Protein AF-A0A914QZL3-F1 (afdb_monomer_lite)

Sequence (343 aa):
MSLFSLRIQILILSILIYIIFPINCQLQGLAKQQTCLLRCVAFCLTKGNGENELQACEQRCKPYGEPGLCSSDRCWRKCRDLDDINPRPNKPDEKMKPIDNFTFIYDEQYLLSISWNPVPNADIYVVVHWATNSILQYSQIITTSPFLHNFTFSPHNLCQENAVQVVPISGIYGTGPMSEQNVIPPPRPQISPRLKLLSMIYEPKKYVAQNYEANGTITIKFGYEPSAWPLGDGDLEVIPMFHMMLCAEPDLTQAVPVPEFSKGKDQYTIEGQVGSDMMYRKCKFIYSIQEVHSDQCDISEYVHAKTDDFGNVEISMYQIVQKVLSLFEFFLHLAKCSSQGKK

Foldseek 3Di:
DDPVVVVVVVVVVVVVVVVVDPPPVDVPDDDLLVLQLVLQLLVQCVVDDDDVCSVVSSVVSVCLNDPPQDPDPVCSVCSNCLCVVAPADPDPPQAWDAWPDWDWDQDQLRFIKIATDDIPQFQKKKKKKDFPVCPVDIDIDIGRHRMDTRHDDDPVCLLTWMWIKMWGAHNRNGTHDIHDIDIDHHDAWDFQFAKDWDDWAKAQPWDDDDPDIARIKIKTKIAGDFGSPVVGCVQKWWFKDKDWDDFQADDPPDDFDRWGWGDDPDPRMIMTMGHLVLQVRFIKIKMTTQWMAGNVSRDIDGDDDDPVRIDMDTRHPVVNVVVVVVVVVVVVVVVVVVVVVPD

Organism: NCBI:txid227884

pLDDT: mean 83.76, std 14.12, range [34.47, 97.69]

Radius of gyration: 32.9 Å; chains: 1; bounding box: 68×46×106 Å

Secondary structure (DSSP, 8-state):
--HHHHHHHHHHHHHHHHHH--------S--HHHHHHHHHHHHHHHTS-SGGGHHHHHHHHGGGG-TTS-SSHHHHHHTTTHHHHSPPPS-GGGPPPPP---EEEE-TT--EEEE-PPPTT-SEEEEEEEETT-TT-EEEEEESSSEEEEE---GGGTTS-EEEEEEEEETTTEE-PPPP-EEEPPP-----S--EEEEEEEESS-EEETTEEESSEEEEEEE-PPP--TT-GGGEEEEEEEEEEEESS---SSPPPPPPEEE-SSTTEEEEEEETTHHHHTEEEEEEEEEEEETTTTEEEE----TTT-EEEEE-HHHHHHHHHHHHHHHHHHHHHHHHS--

Structure (mmCIF, N/CA/C/O backbone):
data_AF-A0A914QZL3-F1
#
_entry.id   AF-A0A914QZL3-F1
#
loop_
_atom_site.group_PDB
_atom_site.id
_atom_site.type_symbol
_atom_site.label_atom_id
_atom_site.label_alt_id
_atom_site.label_comp_id
_atom_site.label_asym_id
_atom_site.label_entity_id
_atom_site.label_seq_id
_atom_site.pdbx_PDB_ins_code
_atom_site.Cartn_x
_atom_site.Cartn_y
_atom_site.Cartn_z
_atom_site.occupancy
_atom_site.B_iso_or_equiv
_atom_site.auth_seq_id
_atom_site.auth_comp_id
_atom_site.auth_asym_id
_atom_site.auth_atom_id
_atom_site.pdbx_PDB_model_num
ATOM 1 N N . MET A 1 1 ? -32.904 29.640 -46.722 1.00 53.06 1 MET A N 1
ATOM 2 C CA . MET A 1 1 ? -32.373 28.389 -46.133 1.00 53.06 1 MET A CA 1
ATOM 3 C C . MET A 1 1 ? -32.105 28.649 -44.665 1.00 53.06 1 MET A C 1
ATOM 5 O O . MET A 1 1 ? -31.412 29.603 -44.344 1.00 53.06 1 MET A O 1
ATOM 9 N N . SER A 1 2 ? -32.815 27.935 -43.795 1.00 49.22 2 SER A N 1
ATOM 10 C CA . SER A 1 2 ? -33.066 28.337 -42.411 1.00 49.22 2 SER A CA 1
ATOM 11 C C . SER A 1 2 ? -31.871 28.069 -41.492 1.00 49.22 2 SER A C 1
ATOM 13 O O . SER A 1 2 ? -31.224 27.026 -41.572 1.00 49.22 2 SER A O 1
ATOM 15 N N . LEU A 1 3 ? -31.638 28.993 -40.554 1.00 52.38 3 LEU A N 1
ATOM 16 C CA . LEU A 1 3 ? -30.6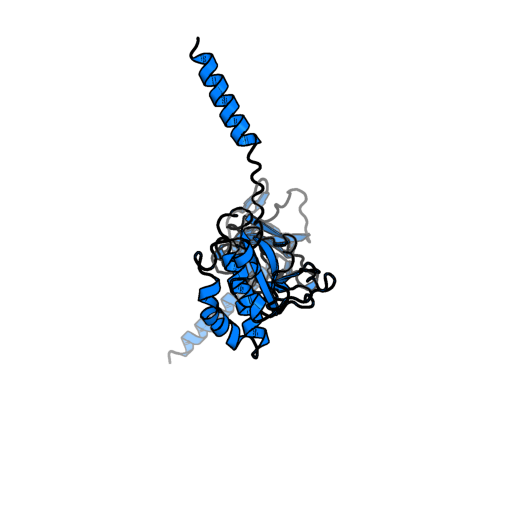82 28.888 -39.437 1.00 52.38 3 LEU A CA 1
ATOM 17 C C . LEU A 1 3 ? -30.808 27.575 -38.636 1.00 52.38 3 LEU A C 1
ATOM 19 O O . LEU A 1 3 ? -29.861 27.152 -37.976 1.00 52.38 3 LEU A O 1
ATOM 23 N N . PHE A 1 4 ? -31.960 26.908 -38.730 1.00 59.78 4 PHE A N 1
ATOM 24 C CA . PHE A 1 4 ? -32.222 25.596 -38.147 1.00 59.78 4 PHE A CA 1
ATOM 25 C C . PHE A 1 4 ? -31.370 24.477 -38.767 1.00 59.78 4 PHE A C 1
ATOM 27 O O . PHE A 1 4 ? -30.848 23.634 -38.043 1.00 59.78 4 PHE A O 1
ATOM 34 N N . SER A 1 5 ? -31.160 24.501 -40.088 1.00 64.25 5 SER A N 1
ATOM 35 C CA . SER A 1 5 ? -30.367 23.481 -40.790 1.00 64.25 5 SER A CA 1
ATOM 36 C C . SER A 1 5 ? -28.885 23.545 -40.415 1.00 64.25 5 SER A C 1
ATOM 38 O O . SER A 1 5 ? -28.231 22.511 -40.312 1.00 64.25 5 SER A O 1
ATOM 40 N N . LEU A 1 6 ? -28.362 24.752 -40.174 1.00 70.38 6 LEU A N 1
ATOM 41 C CA . LEU A 1 6 ? -26.960 24.959 -39.809 1.00 70.38 6 LEU A CA 1
ATOM 42 C C . LEU A 1 6 ? -26.676 24.479 -38.378 1.00 70.38 6 LEU A C 1
ATOM 44 O O . LEU A 1 6 ? -25.658 23.843 -38.126 1.00 70.38 6 LEU A O 1
ATOM 48 N N . ARG A 1 7 ? -27.602 24.727 -37.440 1.00 69.31 7 ARG A N 1
ATOM 49 C CA . ARG A 1 7 ? -27.462 24.267 -36.049 1.00 69.31 7 ARG A CA 1
ATOM 50 C C . ARG A 1 7 ? -27.495 22.747 -35.940 1.00 69.31 7 ARG A C 1
ATOM 52 O O . ARG A 1 7 ? -26.692 22.194 -35.202 1.00 69.31 7 ARG A O 1
ATOM 59 N N . ILE A 1 8 ? -28.362 22.083 -36.707 1.00 75.06 8 ILE A N 1
ATOM 60 C CA . ILE A 1 8 ? -28.433 20.616 -36.748 1.00 75.06 8 ILE A CA 1
ATOM 61 C C . ILE A 1 8 ? -27.151 20.028 -37.352 1.00 75.06 8 ILE A C 1
ATOM 63 O O . ILE A 1 8 ? -26.610 19.074 -36.804 1.00 75.06 8 ILE A O 1
ATOM 67 N N . GLN A 1 9 ? -26.606 20.630 -38.415 1.00 73.00 9 GLN A N 1
ATOM 68 C CA . GLN A 1 9 ? -25.333 20.186 -38.994 1.00 73.00 9 GLN A CA 1
ATOM 69 C C . GLN A 1 9 ? -24.153 20.344 -38.029 1.00 73.00 9 GLN A C 1
ATOM 71 O O . GLN A 1 9 ? -23.338 19.432 -37.943 1.00 73.00 9 GLN A O 1
ATOM 76 N N . ILE A 1 10 ? -24.079 21.440 -37.265 1.00 75.06 10 ILE A N 1
ATOM 77 C CA . ILE A 1 10 ? -23.020 21.645 -36.261 1.00 75.06 10 ILE A CA 1
ATOM 78 C C . ILE A 1 10 ? -23.134 20.625 -35.121 1.00 75.06 10 ILE A C 1
ATOM 80 O O . ILE A 1 10 ? -22.119 20.081 -34.701 1.00 75.06 10 ILE A O 1
ATOM 84 N N . LEU A 1 11 ? -24.355 20.329 -34.659 1.00 75.81 11 LEU A N 1
ATOM 85 C CA . LEU A 1 11 ? -24.613 19.361 -33.584 1.00 75.81 11 LEU A CA 1
ATOM 86 C C . LEU A 1 11 ? -24.295 17.922 -34.016 1.00 75.81 11 LEU A C 1
ATOM 88 O O . LEU A 1 11 ? -23.731 17.146 -33.252 1.00 75.81 11 LEU A O 1
ATOM 92 N N . ILE A 1 12 ? -24.606 17.578 -35.266 1.00 75.69 12 ILE A N 1
ATOM 93 C CA . ILE A 1 12 ? -24.238 16.287 -35.855 1.00 75.69 12 ILE A CA 1
ATOM 94 C C . ILE A 1 12 ? -22.716 16.193 -36.031 1.00 75.69 12 ILE A C 1
ATOM 96 O O . ILE A 1 12 ? -22.150 15.141 -35.746 1.00 75.69 12 ILE A O 1
ATOM 100 N N . LEU A 1 13 ? -22.036 17.278 -36.427 1.00 70.38 13 LEU A N 1
ATOM 101 C CA . LEU A 1 13 ? -20.575 17.299 -36.556 1.00 70.38 13 LEU A CA 1
ATOM 102 C C . LEU A 1 13 ? -19.873 17.153 -35.200 1.00 70.38 13 LEU A C 1
ATOM 104 O O . LEU A 1 13 ? -18.892 16.424 -35.109 1.00 70.38 13 LEU A O 1
ATOM 108 N N . SER A 1 14 ? -20.366 17.808 -34.145 1.00 68.12 14 SER A N 1
ATOM 109 C CA . SER A 1 14 ? -19.789 17.687 -32.802 1.00 68.12 14 SER A CA 1
ATOM 110 C C . SER A 1 14 ? -20.028 16.305 -32.192 1.00 68.12 14 SER A C 1
ATOM 112 O O . SER A 1 14 ? -19.117 15.770 -31.566 1.00 68.12 14 SER A O 1
ATOM 114 N N . ILE A 1 15 ? -21.185 15.683 -32.445 1.00 69.88 15 ILE A N 1
ATOM 115 C CA . ILE A 1 15 ? -21.449 14.288 -32.062 1.00 69.88 15 ILE A CA 1
ATOM 116 C C . ILE A 1 15 ? -20.557 13.322 -32.863 1.00 69.88 15 ILE A C 1
ATOM 118 O O . ILE A 1 15 ? -19.975 12.413 -32.281 1.00 69.88 15 ILE A O 1
ATOM 122 N N . LEU A 1 16 ? -20.368 13.536 -34.171 1.00 61.19 16 LEU A N 1
ATOM 123 C CA . LEU A 1 16 ? -19.457 12.727 -34.995 1.00 61.19 16 LEU A CA 1
ATOM 124 C C . LEU A 1 16 ? -17.991 12.874 -34.570 1.00 61.19 16 LEU A C 1
ATOM 126 O O . LEU A 1 16 ? -17.282 11.876 -34.530 1.00 61.19 16 LEU A O 1
ATOM 130 N N . ILE A 1 17 ? -17.538 14.071 -34.191 1.00 60.03 17 ILE A N 1
ATOM 131 C CA . ILE A 1 17 ? -16.185 14.282 -33.647 1.00 60.03 17 ILE A CA 1
ATOM 132 C C . ILE A 1 17 ? -16.012 13.548 -32.306 1.00 60.03 17 ILE A C 1
ATOM 134 O O . ILE A 1 17 ? -14.945 12.993 -32.060 1.00 60.03 17 ILE A O 1
ATOM 138 N N . TYR A 1 18 ? -17.063 13.470 -31.481 1.00 56.09 18 TYR A N 1
ATOM 139 C CA . TYR A 1 18 ? -17.051 12.724 -30.215 1.00 56.09 18 TYR A CA 1
ATOM 140 C C . TYR A 1 18 ? -17.092 11.197 -30.404 1.00 56.09 18 TYR A C 1
ATOM 142 O O . TYR A 1 18 ? -16.526 10.466 -29.601 1.00 56.09 18 TYR A O 1
ATOM 150 N N . ILE A 1 19 ? -17.736 10.706 -31.469 1.00 57.41 19 ILE A N 1
ATOM 151 C CA . ILE A 1 19 ? -17.838 9.267 -31.780 1.00 57.41 19 ILE A CA 1
ATOM 152 C C . ILE A 1 19 ? -16.602 8.758 -32.552 1.00 57.41 19 ILE A C 1
ATOM 154 O O . ILE A 1 19 ? -16.246 7.589 -32.431 1.00 57.41 19 ILE A O 1
ATOM 158 N N . ILE A 1 20 ? -15.921 9.618 -33.323 1.00 48.06 20 ILE A N 1
ATOM 159 C CA . ILE A 1 20 ? -14.723 9.258 -34.113 1.00 48.06 20 ILE A CA 1
ATOM 160 C C . ILE A 1 20 ? -13.419 9.396 -33.305 1.00 48.06 20 ILE A C 1
ATOM 162 O O . ILE A 1 20 ? -12.391 8.873 -33.728 1.00 48.06 20 ILE A O 1
ATOM 166 N N . PHE A 1 21 ? -13.444 10.026 -32.128 1.00 42.03 21 PHE A N 1
ATOM 167 C CA . PHE A 1 21 ? -12.353 9.950 -31.154 1.00 42.03 21 PHE A CA 1
ATOM 168 C C . PHE A 1 21 ? -12.673 8.894 -30.085 1.00 42.03 21 PHE A C 1
ATOM 170 O O . PHE A 1 21 ? -13.063 9.248 -28.972 1.00 42.03 21 PHE A O 1
ATOM 177 N N . PRO A 1 22 ? -12.486 7.584 -30.348 1.00 42.03 22 PRO A N 1
ATOM 178 C CA . PRO A 1 22 ? -12.240 6.690 -29.238 1.00 42.03 22 PRO A CA 1
ATOM 179 C C . PRO A 1 22 ? -10.948 7.188 -28.589 1.00 42.03 22 PRO A C 1
ATOM 181 O O . PRO A 1 22 ? -9.877 7.174 -29.201 1.00 42.03 22 PRO A O 1
ATOM 184 N N . ILE A 1 23 ? -11.053 7.666 -27.352 1.00 44.88 23 ILE A N 1
ATOM 185 C CA . ILE A 1 23 ? -9.915 7.930 -26.471 1.00 44.88 23 ILE A CA 1
ATOM 186 C C . ILE A 1 23 ? -9.344 6.559 -26.076 1.00 44.88 23 ILE A C 1
ATOM 188 O O . ILE A 1 23 ? -9.434 6.124 -24.941 1.00 44.88 23 ILE A O 1
ATOM 192 N N . ASN A 1 24 ? -8.782 5.848 -27.050 1.00 34.47 24 ASN A N 1
ATOM 193 C CA . ASN A 1 24 ? -7.842 4.758 -26.843 1.00 34.47 24 ASN A CA 1
ATOM 194 C C . ASN A 1 24 ? -6.462 5.315 -27.175 1.00 34.47 24 ASN A C 1
ATOM 196 O O . ASN A 1 24 ? -5.790 4.887 -28.112 1.00 34.47 24 ASN A O 1
ATOM 200 N N . CYS A 1 25 ? -6.047 6.316 -26.402 1.00 38.75 25 CYS A N 1
ATOM 201 C CA . CYS A 1 25 ? -4.650 6.712 -26.347 1.00 38.75 25 CYS A CA 1
ATOM 202 C C . CYS A 1 25 ? -3.933 5.701 -25.439 1.00 38.75 25 CYS A C 1
ATOM 204 O O . CYS A 1 25 ? -3.551 6.014 -24.317 1.00 38.75 25 CYS A O 1
ATOM 206 N N . GLN A 1 26 ? -3.825 4.445 -25.889 1.00 45.59 26 GLN A N 1
ATOM 207 C CA . GLN A 1 26 ? -2.793 3.564 -25.350 1.00 45.59 26 GLN A CA 1
ATOM 208 C C . GLN A 1 26 ? -1.455 4.219 -25.676 1.00 45.59 26 GLN A C 1
ATOM 210 O O . GLN A 1 26 ? -1.273 4.719 -26.788 1.00 45.59 26 GLN A O 1
ATOM 215 N N . LEU A 1 27 ? -0.534 4.242 -24.715 1.00 52.78 27 LEU A N 1
ATOM 216 C CA . LEU A 1 27 ? 0.818 4.737 -24.932 1.00 52.78 27 LEU A CA 1
ATOM 217 C C . LEU A 1 27 ? 1.444 3.900 -26.064 1.00 52.78 27 LEU A C 1
ATOM 219 O O . LEU A 1 27 ? 1.827 2.748 -25.868 1.00 52.78 27 LEU A O 1
ATOM 223 N N . GLN A 1 28 ? 1.462 4.432 -27.290 1.00 57.09 28 GLN A N 1
ATOM 224 C CA . GLN A 1 28 ? 1.936 3.705 -28.468 1.00 57.09 28 GLN A CA 1
ATOM 225 C C . GLN A 1 28 ? 3.466 3.706 -28.493 1.00 57.09 28 GLN A C 1
ATOM 227 O O . GLN A 1 28 ? 4.096 4.409 -29.278 1.00 57.09 28 GLN A O 1
ATOM 232 N N . GLY A 1 29 ? 4.058 2.899 -27.614 1.00 69.94 29 GLY A N 1
ATOM 233 C CA . GLY A 1 29 ? 5.495 2.677 -27.544 1.00 69.94 29 GLY A CA 1
ATOM 234 C C . GLY A 1 29 ? 6.315 3.913 -27.159 1.00 69.94 29 GLY A C 1
ATOM 235 O O . GLY A 1 29 ? 5.806 4.988 -26.850 1.00 69.94 29 GLY A O 1
ATOM 236 N N . LEU A 1 30 ? 7.633 3.731 -27.148 1.00 82.75 30 LEU A N 1
ATOM 237 C CA . LEU A 1 30 ? 8.591 4.796 -26.860 1.00 82.75 30 LEU A CA 1
ATOM 238 C C . LEU A 1 30 ? 8.759 5.708 -28.082 1.00 82.75 30 LEU A C 1
ATOM 240 O O . LEU A 1 30 ? 8.789 5.242 -29.224 1.00 82.75 30 LEU A O 1
ATOM 244 N N . ALA A 1 31 ? 8.953 7.009 -27.852 1.00 87.44 31 ALA A N 1
ATOM 245 C CA . ALA A 1 31 ? 9.281 7.940 -28.931 1.00 87.44 31 ALA A CA 1
ATOM 246 C C . ALA A 1 31 ? 10.589 7.525 -29.639 1.00 87.44 31 ALA A C 1
ATOM 248 O O . ALA A 1 31 ? 11.478 6.918 -29.034 1.00 87.44 31 ALA A O 1
ATOM 249 N N . LYS A 1 32 ? 10.752 7.877 -30.923 1.00 88.81 32 LYS A N 1
ATOM 250 C CA . LYS A 1 32 ? 11.944 7.499 -31.717 1.00 88.81 32 LYS A CA 1
ATOM 251 C C . LYS A 1 32 ? 13.253 7.993 -31.083 1.00 88.81 32 LYS A C 1
ATOM 253 O O . LYS A 1 32 ? 14.229 7.252 -31.039 1.00 88.81 32 LYS A O 1
ATOM 258 N N . GLN A 1 33 ? 13.247 9.210 -30.540 1.00 90.88 33 GLN A N 1
ATOM 259 C CA . GLN A 1 33 ? 14.373 9.805 -29.815 1.00 90.88 33 GLN A CA 1
ATOM 260 C C . GLN A 1 33 ? 14.720 8.997 -28.561 1.00 90.88 33 GLN A C 1
ATOM 262 O O . GLN A 1 33 ? 15.870 8.620 -28.354 1.00 90.88 33 GLN A O 1
ATOM 267 N N . GLN A 1 34 ? 13.706 8.683 -27.747 1.00 90.25 34 GLN A N 1
ATOM 268 C CA . GLN A 1 34 ? 13.874 7.888 -26.531 1.00 90.25 34 GLN A CA 1
ATOM 269 C C . GLN A 1 34 ? 14.396 6.489 -26.853 1.00 90.25 34 GLN A C 1
ATOM 271 O O . GLN A 1 34 ? 15.311 6.006 -26.199 1.00 90.25 34 GLN A O 1
ATOM 276 N N . THR A 1 35 ? 13.872 5.870 -27.909 1.00 89.75 35 THR A N 1
ATOM 277 C CA . THR A 1 35 ? 14.323 4.563 -28.395 1.00 89.75 35 THR A CA 1
ATOM 278 C C . THR A 1 35 ? 15.825 4.567 -28.695 1.00 89.75 35 THR A C 1
ATOM 280 O O . THR A 1 35 ? 16.542 3.663 -28.271 1.00 89.75 35 THR A O 1
ATOM 283 N N . CYS A 1 36 ? 16.325 5.597 -29.382 1.00 91.69 36 CYS A N 1
ATOM 284 C CA . CYS A 1 36 ? 17.745 5.702 -29.714 1.00 91.69 36 CYS A CA 1
ATOM 285 C C . CYS A 1 36 ? 18.636 6.015 -28.513 1.00 91.69 36 CYS A C 1
ATOM 287 O O . CYS A 1 36 ? 19.700 5.407 -28.380 1.00 91.69 36 CYS A O 1
ATOM 289 N N . LEU A 1 37 ? 18.187 6.898 -27.619 1.00 93.50 37 LEU A N 1
ATOM 290 C CA . LEU A 1 37 ? 18.855 7.157 -26.346 1.00 93.50 37 LEU A CA 1
ATOM 291 C C . LEU A 1 37 ? 19.009 5.866 -25.532 1.00 93.50 37 LEU A C 1
ATOM 293 O O . LEU A 1 37 ? 20.125 5.486 -25.189 1.00 93.50 37 LEU A O 1
ATOM 297 N N . LEU A 1 38 ? 17.903 5.165 -25.278 1.00 93.31 38 LEU A N 1
ATOM 298 C CA . LEU A 1 38 ? 17.869 3.953 -24.457 1.00 93.31 38 LEU A CA 1
ATOM 299 C C . LEU A 1 38 ? 18.701 2.827 -25.065 1.00 93.31 38 LEU A C 1
ATOM 301 O O . LEU A 1 38 ? 19.401 2.115 -24.352 1.00 93.31 38 LEU A O 1
ATOM 305 N N . ARG A 1 39 ? 18.688 2.698 -26.394 1.00 91.38 39 ARG A N 1
ATOM 306 C CA . ARG A 1 39 ? 19.532 1.731 -27.093 1.00 91.38 39 ARG A CA 1
ATOM 307 C C . ARG A 1 39 ? 21.022 2.052 -26.960 1.00 91.38 39 ARG A C 1
ATOM 309 O O . ARG A 1 39 ? 21.822 1.136 -26.782 1.00 91.38 39 ARG A O 1
ATOM 316 N N . CYS A 1 40 ? 21.403 3.328 -27.027 1.00 92.44 40 CYS A N 1
ATOM 317 C CA . CYS A 1 40 ? 22.778 3.737 -26.750 1.00 92.44 40 CYS A CA 1
ATOM 318 C C . CYS A 1 40 ? 23.173 3.402 -25.308 1.00 92.44 40 CYS A C 1
ATOM 320 O O . CYS A 1 40 ? 24.251 2.853 -25.093 1.00 92.44 40 CYS A O 1
ATOM 322 N N . VAL A 1 41 ? 22.301 3.696 -24.335 1.00 93.31 41 VAL A N 1
ATOM 323 C CA . VAL A 1 41 ? 22.551 3.411 -22.912 1.00 93.31 41 VAL A CA 1
ATOM 324 C C . VAL A 1 41 ? 22.749 1.915 -22.691 1.00 93.31 41 VAL A C 1
ATOM 326 O O . VAL A 1 41 ? 23.763 1.520 -22.123 1.00 93.31 41 VAL A O 1
ATOM 329 N N . ALA A 1 42 ? 21.850 1.089 -23.229 1.00 91.75 42 ALA A N 1
ATOM 330 C CA . ALA A 1 42 ? 21.958 -0.365 -23.201 1.00 91.75 42 ALA A CA 1
ATOM 331 C C . ALA A 1 42 ? 23.300 -0.845 -23.779 1.00 91.75 42 ALA A C 1
ATOM 333 O O . ALA A 1 42 ? 24.031 -1.588 -23.134 1.00 91.75 42 ALA A O 1
ATOM 334 N N . PHE A 1 43 ? 23.691 -0.345 -24.957 1.00 89.56 43 PHE A N 1
ATOM 335 C CA . PHE A 1 43 ? 24.978 -0.693 -25.562 1.00 89.56 43 PHE A CA 1
ATOM 336 C C . PHE A 1 43 ? 26.181 -0.233 -24.728 1.00 89.56 43 PHE A C 1
ATOM 338 O O . PHE A 1 43 ? 27.165 -0.959 -24.606 1.00 89.56 43 PHE A O 1
ATOM 345 N N . CYS A 1 44 ? 26.123 0.964 -24.151 1.00 90.38 44 CYS A N 1
ATOM 346 C CA . CYS A 1 44 ? 27.177 1.480 -23.287 1.00 90.38 44 CYS A CA 1
ATOM 347 C C . CYS A 1 44 ? 27.389 0.573 -22.066 1.00 90.38 44 CYS A C 1
ATOM 349 O O . CYS A 1 44 ? 28.532 0.243 -21.759 1.00 90.38 44 CYS A O 1
ATOM 351 N N . LEU A 1 45 ? 26.300 0.093 -21.458 1.00 88.88 45 LEU A N 1
ATOM 352 C CA . LEU A 1 45 ? 26.336 -0.817 -20.313 1.00 88.88 45 LEU A CA 1
ATOM 353 C C . LEU A 1 45 ? 26.881 -2.204 -20.659 1.00 88.88 45 LEU A C 1
ATOM 355 O O . LEU A 1 45 ? 27.603 -2.776 -19.856 1.00 88.88 45 LEU A O 1
ATOM 359 N N . THR A 1 46 ? 26.641 -2.723 -21.869 1.00 81.50 46 THR A N 1
ATOM 360 C CA . THR A 1 46 ? 27.265 -3.997 -22.292 1.00 81.50 46 THR A CA 1
ATOM 361 C C . THR A 1 46 ? 28.794 -3.938 -22.372 1.00 81.50 46 THR A C 1
ATOM 363 O O . THR A 1 46 ? 29.450 -4.977 -22.418 1.00 81.50 46 THR A O 1
ATOM 366 N N . LYS A 1 47 ? 29.379 -2.732 -22.419 1.00 72.56 47 LYS A N 1
ATOM 367 C CA . LYS A 1 47 ? 30.830 -2.520 -22.509 1.00 72.56 47 LYS A CA 1
ATOM 368 C C . LYS A 1 47 ? 31.505 -2.240 -21.167 1.00 72.56 47 LYS A C 1
ATOM 370 O O . LYS A 1 47 ? 32.734 -2.149 -21.150 1.00 72.56 47 LYS A O 1
ATOM 375 N N . GLY A 1 48 ? 30.754 -2.106 -20.081 1.00 61.19 48 GLY A N 1
ATOM 376 C CA . GLY A 1 48 ? 31.322 -1.914 -18.751 1.00 61.19 48 GLY A CA 1
ATOM 377 C C . GLY A 1 48 ? 30.561 -2.679 -17.666 1.00 61.19 48 GLY A C 1
ATOM 378 O O . GLY A 1 48 ? 29.797 -3.594 -17.964 1.00 61.19 48 GLY A O 1
ATOM 379 N N . ASN A 1 49 ? 30.859 -2.396 -16.399 1.00 54.78 49 ASN A N 1
ATOM 380 C CA . ASN A 1 49 ? 30.426 -3.197 -15.253 1.00 54.78 49 ASN A CA 1
ATOM 381 C C . ASN A 1 49 ? 29.379 -2.457 -14.384 1.00 54.78 49 ASN A C 1
ATOM 383 O O . ASN A 1 49 ? 29.726 -1.855 -13.369 1.00 54.78 49 ASN A O 1
ATOM 387 N N . GLY A 1 50 ? 28.087 -2.594 -14.711 1.00 58.34 50 GLY A N 1
ATOM 388 C CA . GLY A 1 50 ? 26.962 -2.439 -13.762 1.00 58.34 50 GLY A CA 1
ATOM 389 C C . GLY A 1 50 ? 26.429 -1.020 -13.461 1.00 58.34 50 GLY A C 1
ATOM 390 O O . GLY A 1 50 ? 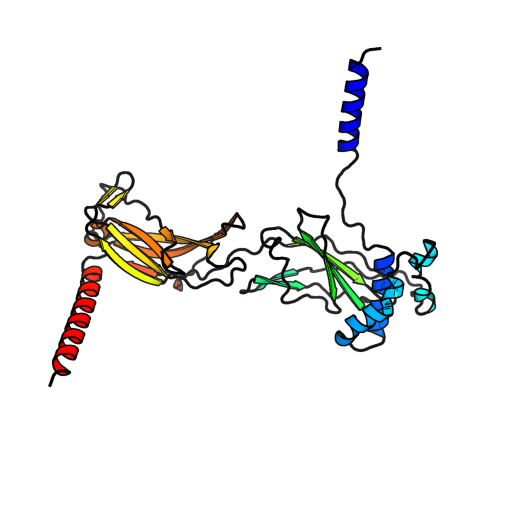26.748 -0.048 -14.136 1.00 58.34 50 GLY A O 1
ATOM 391 N N . GLU A 1 51 ? 25.567 -0.911 -12.436 1.00 59.16 51 GLU A N 1
ATOM 392 C CA . GLU A 1 51 ? 24.691 0.246 -12.124 1.00 59.16 51 GLU A CA 1
ATOM 393 C C . GLU A 1 51 ? 25.399 1.602 -11.943 1.00 59.16 51 GLU A C 1
ATOM 395 O O . GLU A 1 51 ? 24.864 2.627 -12.366 1.00 59.16 51 GLU A O 1
ATOM 400 N N . ASN A 1 52 ? 26.622 1.631 -11.395 1.00 63.19 52 ASN A N 1
ATOM 401 C CA . ASN A 1 52 ? 27.421 2.866 -11.279 1.00 63.19 52 ASN A CA 1
ATOM 402 C C . ASN A 1 52 ? 27.739 3.496 -12.647 1.00 63.19 52 ASN A C 1
ATOM 404 O O . ASN A 1 52 ? 28.085 4.676 -12.736 1.00 63.19 52 ASN A O 1
ATOM 408 N N . GLU A 1 53 ? 27.612 2.726 -13.725 1.00 82.38 53 GLU A N 1
ATOM 409 C CA . GLU A 1 53 ? 27.810 3.195 -15.086 1.00 82.38 53 GLU A CA 1
ATOM 410 C C . GLU A 1 53 ? 26.519 3.648 -15.768 1.00 82.38 53 GLU A C 1
ATOM 412 O O . GLU A 1 53 ? 26.616 4.338 -16.780 1.00 82.38 53 GLU A O 1
ATOM 417 N N . LEU A 1 54 ? 25.326 3.355 -15.228 1.00 86.19 54 LEU A N 1
ATOM 418 C CA . LEU A 1 54 ? 24.053 3.735 -15.858 1.00 86.19 54 LEU A CA 1
ATOM 419 C C . LEU A 1 54 ? 23.973 5.249 -16.056 1.00 86.19 54 LEU A C 1
ATOM 421 O O . LEU A 1 54 ? 23.810 5.716 -17.182 1.00 86.19 54 LEU A O 1
ATOM 425 N N . GLN A 1 55 ? 24.209 6.021 -14.994 1.00 87.44 55 GLN A N 1
ATOM 426 C CA . GLN A 1 55 ? 24.193 7.482 -15.069 1.00 87.44 55 GLN A CA 1
ATOM 427 C C . GLN A 1 55 ? 25.282 8.019 -16.015 1.00 87.44 55 GLN A C 1
ATOM 429 O O . GLN A 1 55 ? 25.051 8.958 -16.779 1.00 87.44 55 GLN A O 1
ATOM 434 N N . ALA A 1 56 ? 26.473 7.412 -16.010 1.00 90.12 56 ALA A N 1
ATOM 435 C CA . ALA A 1 56 ? 27.553 7.800 -16.915 1.00 90.12 56 ALA A CA 1
ATOM 436 C C . ALA A 1 56 ? 27.196 7.510 -18.386 1.00 90.12 56 ALA A C 1
ATOM 438 O O . ALA A 1 56 ? 27.476 8.327 -19.268 1.00 90.12 56 ALA A O 1
ATOM 439 N N . CYS A 1 57 ? 26.554 6.373 -18.652 1.00 91.81 57 CYS A N 1
ATOM 440 C CA . CYS A 1 57 ? 26.076 5.972 -19.966 1.00 91.81 57 CYS A CA 1
ATOM 441 C C . CYS A 1 57 ? 24.935 6.865 -20.452 1.00 91.81 57 CYS A C 1
ATOM 443 O O . CYS A 1 57 ? 24.985 7.318 -21.592 1.00 91.81 57 CYS A O 1
ATOM 445 N N . GLU A 1 58 ? 23.969 7.208 -19.598 1.00 90.81 58 GLU A N 1
ATOM 446 C CA . GLU A 1 58 ? 22.913 8.178 -19.913 1.00 90.81 58 GLU A CA 1
ATOM 447 C C . GLU A 1 58 ? 23.491 9.525 -20.355 1.00 90.81 58 GLU A C 1
ATOM 449 O O . GLU A 1 58 ? 23.097 10.056 -21.396 1.00 90.81 58 GLU A O 1
ATOM 454 N N . GLN A 1 59 ? 24.487 10.050 -19.631 1.00 91.62 59 GLN A N 1
ATOM 455 C CA . GLN A 1 59 ? 25.130 11.313 -20.003 1.00 91.62 59 GLN A CA 1
ATOM 456 C C . GLN A 1 59 ? 25.880 11.218 -21.336 1.00 91.62 59 GLN A C 1
ATOM 458 O O . GLN A 1 59 ? 25.747 12.106 -22.179 1.00 91.62 59 GLN A O 1
ATOM 463 N N . ARG A 1 60 ? 26.635 10.136 -21.571 1.00 92.06 60 ARG A N 1
ATOM 464 C CA . ARG A 1 60 ? 27.345 9.915 -22.847 1.00 92.06 60 ARG A CA 1
ATOM 465 C C . ARG A 1 60 ? 26.386 9.745 -24.024 1.00 92.06 60 ARG A C 1
ATOM 467 O O . ARG A 1 60 ? 26.699 10.165 -25.135 1.00 92.06 60 ARG A O 1
ATOM 474 N N . CYS A 1 61 ? 25.231 9.136 -23.781 1.00 93.38 61 CYS A N 1
ATOM 475 C CA . CYS A 1 61 ? 24.236 8.826 -24.797 1.00 93.38 61 CYS A CA 1
ATOM 476 C C . CYS A 1 61 ? 23.223 9.944 -25.041 1.00 93.38 61 CYS A C 1
ATOM 478 O O . CYS A 1 61 ? 22.469 9.860 -26.009 1.00 93.38 61 CYS A O 1
ATOM 480 N N . LYS A 1 62 ? 23.244 11.016 -24.240 1.00 94.19 62 LYS A N 1
ATOM 481 C CA . LYS A 1 62 ? 22.370 12.188 -24.380 1.00 94.19 62 LYS A CA 1
ATOM 482 C C . LYS A 1 62 ? 22.213 12.705 -25.824 1.00 94.19 62 LYS A C 1
ATOM 484 O O . LYS A 1 62 ? 21.071 12.972 -26.198 1.00 94.19 62 LYS A O 1
ATOM 489 N N . PRO A 1 63 ? 23.265 12.769 -26.675 1.00 93.62 63 PRO A N 1
ATOM 490 C CA . PRO A 1 63 ? 23.114 13.203 -28.068 1.00 93.62 63 PRO A CA 1
ATOM 491 C C . PRO A 1 63 ? 22.140 12.346 -28.894 1.00 93.62 63 PRO A C 1
ATOM 493 O O . PRO A 1 63 ? 21.495 12.851 -29.807 1.00 93.62 63 PRO A O 1
ATOM 496 N N . TYR A 1 64 ? 21.982 11.056 -28.570 1.00 92.00 64 TYR A N 1
ATOM 497 C CA . TYR A 1 64 ? 21.047 10.158 -29.261 1.00 92.00 64 TYR A CA 1
ATOM 498 C C . TYR A 1 64 ? 19.576 10.384 -28.876 1.00 92.00 64 TYR A C 1
ATOM 500 O O . TYR A 1 64 ? 18.685 9.842 -29.529 1.00 92.00 64 TYR A O 1
ATOM 508 N N . GLY A 1 65 ? 19.313 11.181 -27.838 1.00 91.38 65 GLY A N 1
ATOM 509 C CA . GLY A 1 65 ? 17.970 11.600 -27.435 1.00 91.38 65 GLY A CA 1
ATOM 510 C C . GLY A 1 65 ? 17.514 12.926 -28.050 1.00 91.38 65 GLY A C 1
ATOM 511 O O . GLY A 1 65 ? 16.399 13.367 -27.777 1.00 91.38 65 GLY A O 1
ATOM 512 N N . GLU A 1 66 ? 18.344 13.588 -28.860 1.00 92.50 66 GLU A N 1
ATOM 513 C CA . GLU A 1 66 ? 18.010 14.901 -29.415 1.00 92.50 66 GLU A CA 1
ATOM 514 C C . GLU A 1 66 ? 16.981 14.802 -30.557 1.00 92.50 66 GLU A C 1
ATOM 516 O O . GLU A 1 66 ? 17.143 13.982 -31.466 1.00 92.50 66 GLU A O 1
ATOM 521 N N . PRO A 1 67 ? 15.948 15.672 -30.598 1.00 88.56 67 PRO A N 1
ATOM 522 C CA . PRO A 1 67 ? 14.955 15.674 -31.677 1.00 88.56 67 PRO A CA 1
ATOM 523 C C . PRO A 1 67 ? 15.557 15.833 -33.078 1.00 88.56 67 PRO A C 1
ATOM 525 O O . PRO A 1 67 ? 14.991 15.330 -34.046 1.00 88.56 67 PRO A O 1
ATOM 528 N N . GLY A 1 68 ? 16.705 16.512 -33.176 1.00 89.25 68 GLY A N 1
ATOM 529 C CA . GLY A 1 68 ? 17.429 16.766 -34.420 1.00 89.25 68 GLY A CA 1
ATOM 530 C C . GLY A 1 68 ? 18.396 15.661 -34.854 1.00 89.25 68 GLY A C 1
ATOM 531 O O . GLY A 1 68 ? 19.025 15.821 -35.896 1.00 89.25 68 GLY A O 1
ATOM 532 N N . LEU A 1 69 ? 18.521 14.551 -34.108 1.00 90.06 69 LEU A N 1
ATOM 533 C CA . LEU A 1 69 ? 19.490 13.486 -34.413 1.00 90.06 69 LEU A CA 1
ATOM 534 C C . LEU A 1 69 ? 19.346 12.947 -35.847 1.00 90.06 69 LEU A C 1
ATOM 536 O O . LEU A 1 69 ? 20.341 12.635 -36.501 1.00 90.06 69 LEU A O 1
ATOM 540 N N . CYS A 1 70 ? 18.108 12.812 -36.326 1.00 91.44 70 CYS A N 1
ATOM 541 C CA . CYS A 1 70 ? 17.792 12.154 -37.585 1.00 91.44 70 CYS A CA 1
ATOM 542 C C . CYS A 1 70 ? 16.686 12.880 -38.360 1.00 91.44 70 CYS A C 1
ATOM 544 O O . CYS A 1 70 ? 15.616 13.173 -37.831 1.00 91.44 70 CYS A O 1
ATOM 546 N N . SER A 1 71 ? 16.907 13.068 -39.663 1.00 89.62 71 SER A N 1
ATOM 547 C CA . SER A 1 71 ? 15.958 13.720 -40.585 1.00 89.62 71 SER A CA 1
ATOM 548 C C . SER A 1 71 ? 15.070 12.734 -41.362 1.00 89.62 71 SER A C 1
ATOM 550 O O . SER A 1 71 ? 14.234 13.153 -42.154 1.00 89.62 71 SER A O 1
ATOM 552 N N . SER A 1 72 ? 15.266 11.418 -41.195 1.00 90.94 72 SER A N 1
ATOM 553 C CA . SER A 1 72 ? 14.513 10.377 -41.914 1.00 90.94 72 SER A CA 1
ATOM 554 C C . SER A 1 72 ? 14.242 9.140 -41.055 1.00 90.94 72 SER A C 1
ATOM 556 O O . SER A 1 72 ? 15.019 8.801 -40.161 1.00 90.94 72 SER A O 1
ATOM 558 N N . ASP A 1 73 ? 13.182 8.394 -41.377 1.00 87.00 73 ASP A N 1
ATOM 559 C CA . ASP A 1 73 ? 12.826 7.146 -40.681 1.00 87.00 73 ASP A CA 1
ATOM 560 C C . ASP A 1 73 ? 13.879 6.045 -40.806 1.00 87.00 73 ASP A C 1
ATOM 562 O O . ASP A 1 73 ? 13.985 5.169 -39.946 1.00 87.00 73 ASP A O 1
ATOM 566 N N . ARG A 1 74 ? 14.662 6.061 -41.889 1.00 87.50 74 ARG A N 1
ATOM 567 C CA . ARG A 1 74 ? 15.783 5.132 -42.059 1.00 87.50 74 ARG A CA 1
ATOM 568 C C . ARG A 1 74 ? 16.892 5.432 -41.050 1.00 87.50 74 ARG A C 1
ATOM 570 O O . ARG A 1 74 ? 17.430 4.498 -40.466 1.00 87.50 74 ARG A O 1
ATOM 577 N N . CYS A 1 75 ? 17.185 6.712 -40.818 1.00 89.00 75 CYS A N 1
ATOM 578 C CA . CYS A 1 75 ? 18.142 7.142 -39.801 1.00 89.00 75 CYS A CA 1
ATOM 579 C C . CYS A 1 75 ? 17.658 6.774 -38.394 1.00 89.00 75 CYS A C 1
ATOM 581 O O . CYS A 1 75 ? 18.424 6.194 -37.633 1.00 89.00 75 CYS A O 1
ATOM 583 N N . TRP A 1 76 ? 16.379 7.014 -38.071 1.00 87.75 76 TRP A N 1
ATOM 584 C CA . TRP A 1 76 ? 15.811 6.648 -36.766 1.00 87.75 76 TRP A CA 1
ATOM 585 C C . TRP A 1 76 ? 15.848 5.141 -36.495 1.00 87.75 76 TRP A C 1
ATOM 587 O O . TRP A 1 76 ? 16.133 4.733 -35.377 1.00 87.75 76 TRP A O 1
ATOM 597 N N . ARG A 1 77 ? 15.637 4.298 -37.514 1.00 83.31 77 ARG A N 1
ATOM 598 C CA . ARG A 1 77 ? 15.785 2.837 -37.371 1.00 83.31 77 ARG A CA 1
ATOM 599 C C . ARG A 1 77 ? 17.212 2.417 -37.015 1.00 83.31 77 ARG A C 1
ATOM 601 O O . ARG A 1 77 ? 17.384 1.509 -36.205 1.00 83.31 77 ARG A O 1
ATOM 608 N N . LYS A 1 78 ? 18.204 3.098 -37.593 1.00 85.38 78 LYS A N 1
ATOM 609 C CA . LYS A 1 78 ? 19.627 2.876 -37.311 1.00 85.38 78 LYS A CA 1
ATOM 610 C C . LYS A 1 78 ? 20.143 3.591 -36.066 1.00 85.38 78 LYS A C 1
ATOM 612 O O . LYS A 1 78 ? 21.231 3.274 -35.598 1.00 85.38 78 LYS A O 1
ATOM 617 N N . CYS A 1 79 ? 19.378 4.551 -35.551 1.00 88.38 79 CYS A N 1
ATOM 618 C CA . CYS A 1 79 ? 19.823 5.528 -34.568 1.00 88.38 79 CYS A CA 1
ATOM 619 C C . CYS A 1 79 ? 21.143 6.195 -34.985 1.00 88.38 79 CYS A C 1
ATOM 621 O O . CYS A 1 79 ? 22.144 6.112 -34.281 1.00 88.38 79 CYS A O 1
ATOM 623 N N . ARG A 1 80 ? 21.122 6.836 -36.164 1.00 88.31 80 ARG A N 1
ATOM 624 C CA . ARG A 1 80 ? 22.278 7.453 -36.837 1.00 88.31 80 ARG A CA 1
ATOM 625 C C . ARG A 1 80 ? 23.345 6.421 -37.226 1.00 88.31 80 ARG A C 1
ATOM 627 O O . ARG A 1 80 ? 23.236 5.842 -38.302 1.00 88.31 80 ARG A O 1
ATOM 634 N N . ASP A 1 81 ? 24.325 6.200 -36.363 1.00 86.12 81 ASP A N 1
ATOM 635 C CA . ASP A 1 81 ? 25.519 5.366 -36.544 1.00 86.12 81 ASP A CA 1
ATOM 636 C C . ASP A 1 81 ? 25.560 4.158 -35.591 1.00 86.12 81 ASP A C 1
ATOM 638 O O . ASP A 1 81 ? 26.436 3.306 -35.722 1.00 86.12 81 ASP A O 1
ATOM 642 N N . LEU A 1 82 ? 24.602 4.025 -34.666 1.00 83.94 82 LEU A N 1
ATOM 643 C CA . LEU A 1 82 ? 24.563 2.917 -33.698 1.00 83.94 82 LEU A CA 1
ATOM 644 C C . LEU A 1 82 ? 24.541 1.534 -34.360 1.00 83.94 82 LEU A C 1
ATOM 646 O O . LEU A 1 82 ? 25.252 0.643 -33.908 1.00 83.94 82 LEU A O 1
ATOM 650 N N . ASP A 1 83 ? 23.770 1.357 -35.437 1.00 78.06 83 ASP A N 1
ATOM 651 C CA . ASP A 1 83 ? 23.758 0.101 -36.210 1.00 78.06 83 ASP A CA 1
ATOM 652 C C . ASP A 1 83 ? 25.072 -0.163 -36.958 1.00 78.06 83 ASP A C 1
ATOM 654 O O . ASP A 1 83 ? 25.389 -1.315 -37.240 1.00 78.06 83 ASP A O 1
ATOM 658 N N . ASP A 1 84 ? 25.827 0.880 -37.300 1.00 77.69 84 ASP A N 1
ATOM 659 C CA . ASP A 1 84 ? 27.098 0.726 -38.010 1.00 77.69 84 ASP A CA 1
ATOM 660 C C . ASP A 1 84 ? 28.231 0.388 -37.016 1.00 77.69 84 ASP A C 1
ATOM 662 O O . ASP A 1 84 ? 29.162 -0.343 -37.351 1.00 77.69 84 ASP A O 1
ATOM 666 N N . ILE A 1 85 ? 28.117 0.858 -35.768 1.00 70.31 85 ILE A N 1
ATOM 667 C CA . ILE A 1 85 ? 29.007 0.519 -34.646 1.00 70.31 85 ILE A CA 1
ATOM 668 C C . ILE A 1 85 ? 28.676 -0.868 -34.069 1.00 70.31 85 ILE A C 1
ATOM 670 O O . ILE A 1 85 ? 29.569 -1.563 -33.579 1.00 70.31 85 ILE A O 1
ATOM 674 N N . ASN A 1 86 ? 27.401 -1.264 -34.100 1.00 69.00 86 ASN A N 1
ATOM 675 C CA . ASN A 1 86 ? 26.910 -2.516 -33.535 1.00 69.00 86 ASN A CA 1
ATOM 676 C C . ASN A 1 86 ? 25.784 -3.115 -34.402 1.00 69.00 86 ASN A C 1
ATOM 678 O O . ASN A 1 86 ? 24.597 -2.863 -34.155 1.00 69.00 86 ASN A O 1
ATOM 682 N N . PRO A 1 87 ? 26.140 -3.880 -35.447 1.00 65.88 87 PRO A N 1
ATOM 683 C CA . PRO A 1 87 ? 25.169 -4.391 -36.398 1.00 65.88 87 PRO A CA 1
ATOM 684 C C . PRO A 1 87 ? 24.234 -5.407 -35.749 1.00 65.88 87 PRO A C 1
ATOM 686 O O . PRO A 1 87 ? 24.660 -6.358 -35.092 1.00 65.88 87 PRO A O 1
ATOM 689 N N . ARG A 1 88 ? 22.933 -5.225 -35.990 1.00 70.06 88 ARG A N 1
ATOM 690 C CA . ARG A 1 88 ? 21.911 -6.197 -35.594 1.00 70.06 88 ARG A CA 1
ATOM 691 C C . ARG A 1 88 ? 22.182 -7.535 -36.291 1.00 70.06 88 ARG A C 1
ATOM 693 O O . ARG A 1 88 ? 22.461 -7.534 -37.494 1.00 70.06 88 ARG A O 1
ATOM 700 N N . PRO A 1 89 ? 22.060 -8.673 -35.596 1.00 66.75 89 PRO A N 1
ATOM 701 C CA . PRO A 1 89 ? 22.182 -9.970 -36.242 1.00 66.75 89 PRO A CA 1
ATOM 702 C C . PRO A 1 89 ? 21.068 -10.172 -37.279 1.00 66.75 89 PRO A C 1
ATOM 704 O O . PRO A 1 89 ? 19.921 -9.771 -37.091 1.00 66.75 89 PRO A O 1
ATOM 707 N N . ASN A 1 90 ? 21.407 -10.829 -38.391 1.00 59.84 90 ASN A N 1
ATOM 708 C CA . ASN A 1 90 ? 20.493 -11.066 -39.517 1.00 59.84 90 ASN A CA 1
ATOM 709 C C . ASN A 1 90 ? 19.405 -12.127 -39.228 1.00 59.84 90 ASN A C 1
ATOM 711 O O . ASN A 1 90 ? 18.638 -12.467 -40.130 1.00 59.84 90 ASN A O 1
ATOM 715 N N . LYS A 1 91 ? 19.342 -12.687 -38.010 1.00 57.25 91 LYS A N 1
ATOM 716 C CA . LYS A 1 91 ? 18.443 -13.794 -37.655 1.00 57.25 91 LYS A CA 1
ATOM 717 C C . LYS A 1 91 ? 17.151 -13.289 -36.985 1.00 57.25 91 LYS A C 1
ATOM 719 O O . LYS A 1 91 ? 17.230 -12.593 -35.976 1.00 57.25 91 LYS A O 1
ATOM 724 N N . PRO A 1 92 ? 15.957 -13.653 -37.493 1.00 50.41 92 PRO A N 1
ATOM 725 C CA . PRO A 1 92 ? 14.680 -13.228 -36.913 1.00 50.41 92 PRO A CA 1
ATOM 726 C C . PRO A 1 92 ? 14.327 -13.894 -35.570 1.00 50.41 92 PRO A C 1
ATOM 728 O O . PRO A 1 92 ? 13.509 -13.338 -34.838 1.00 50.41 92 PRO A O 1
ATOM 731 N N . ASP A 1 93 ? 14.926 -15.047 -35.252 1.00 51.25 93 ASP A N 1
ATOM 732 C CA . ASP A 1 93 ? 14.547 -15.896 -34.106 1.00 51.25 93 ASP A CA 1
ATOM 733 C C . ASP A 1 93 ? 15.116 -15.422 -32.754 1.00 51.25 93 ASP A C 1
ATOM 735 O O . ASP A 1 93 ? 14.743 -15.939 -31.705 1.00 51.25 93 ASP A O 1
ATOM 739 N N . GLU A 1 94 ? 15.990 -14.412 -32.758 1.00 62.06 94 GLU A N 1
ATOM 740 C CA . GLU A 1 94 ? 16.621 -13.839 -31.554 1.00 62.06 94 GLU A CA 1
ATOM 741 C C . GLU A 1 94 ? 15.886 -12.596 -31.021 1.00 62.06 94 GLU A C 1
ATOM 743 O O . GLU A 1 94 ? 16.382 -11.898 -30.132 1.00 62.06 94 GLU A O 1
ATOM 748 N N . LYS A 1 95 ? 14.694 -12.295 -31.557 1.00 73.44 95 LYS A N 1
ATOM 749 C CA . LYS A 1 95 ? 13.872 -11.185 -31.066 1.00 73.44 95 LYS A CA 1
ATOM 750 C C . LYS A 1 95 ? 13.521 -11.397 -29.595 1.00 73.44 95 LYS A C 1
ATOM 752 O O . LYS A 1 95 ? 13.037 -12.460 -29.210 1.00 73.44 95 LYS A O 1
ATOM 757 N N . MET A 1 96 ? 13.723 -10.347 -28.798 1.00 87.69 96 MET A N 1
ATOM 758 C CA . MET A 1 96 ? 13.296 -10.316 -27.402 1.00 87.69 96 MET A CA 1
ATOM 759 C C . MET A 1 96 ? 11.808 -10.649 -27.304 1.00 87.69 96 MET A C 1
ATOM 761 O O . MET A 1 96 ? 10.983 -10.120 -28.057 1.00 87.69 96 MET A O 1
ATOM 765 N N . LYS A 1 97 ? 11.485 -11.545 -26.374 1.00 87.62 97 LYS A N 1
ATOM 766 C CA . LYS A 1 97 ? 10.107 -11.919 -26.068 1.00 87.62 97 LYS A CA 1
ATOM 767 C C . LYS A 1 97 ? 9.442 -10.833 -25.211 1.00 87.62 97 LYS A C 1
ATOM 769 O O . LYS A 1 97 ? 10.153 -10.062 -24.564 1.00 87.62 97 LYS A O 1
ATOM 774 N N . PRO A 1 98 ? 8.100 -10.755 -25.208 1.00 85.56 98 PRO A N 1
ATOM 775 C CA . PRO A 1 98 ? 7.378 -9.976 -24.211 1.00 85.56 98 PRO A CA 1
ATOM 776 C C . PRO A 1 98 ? 7.745 -10.418 -22.800 1.00 85.56 98 PRO A C 1
ATOM 778 O O . PRO A 1 98 ? 8.063 -11.584 -22.573 1.00 85.56 98 PRO A O 1
ATOM 781 N N . ILE A 1 99 ? 7.676 -9.464 -21.880 1.00 91.94 99 ILE A N 1
ATOM 782 C CA . ILE A 1 99 ? 7.806 -9.708 -20.447 1.00 91.94 99 ILE A CA 1
ATOM 783 C C . ILE A 1 99 ? 6.690 -10.659 -20.006 1.00 91.94 99 ILE A C 1
ATOM 785 O O . ILE A 1 99 ? 5.526 -10.450 -20.351 1.00 91.94 99 ILE A O 1
ATOM 789 N N . ASP A 1 100 ? 7.047 -11.671 -19.227 1.00 91.50 100 ASP A N 1
ATOM 790 C CA . ASP A 1 100 ? 6.137 -12.620 -18.600 1.00 91.50 100 ASP A CA 1
ATOM 791 C C . ASP A 1 100 ? 6.291 -12.612 -17.070 1.00 91.50 100 ASP A C 1
ATOM 793 O O . ASP A 1 100 ? 7.279 -12.118 -16.520 1.00 91.50 100 ASP A O 1
ATOM 797 N N . ASN A 1 101 ? 5.284 -13.164 -16.384 1.00 94.38 101 ASN A N 1
ATOM 798 C CA . ASN A 1 101 ? 5.267 -13.326 -14.928 1.00 94.38 101 ASN A CA 1
ATOM 799 C C . ASN A 1 101 ? 5.488 -12.011 -14.152 1.00 94.38 101 ASN A C 1
ATOM 801 O O . ASN A 1 101 ? 6.268 -11.959 -13.202 1.00 94.38 101 ASN A O 1
ATOM 805 N N . PHE A 1 102 ? 4.820 -10.936 -14.581 1.00 96.19 102 PHE A N 1
ATOM 806 C CA . PHE A 1 102 ? 4.812 -9.680 -13.839 1.00 96.19 102 PHE A CA 1
ATOM 807 C C . PHE A 1 102 ? 4.096 -9.881 -12.500 1.00 96.19 102 PHE A C 1
ATOM 809 O O . PHE A 1 102 ? 2.942 -10.310 -12.463 1.00 96.19 102 PHE A O 1
ATOM 816 N N . THR A 1 103 ? 4.767 -9.553 -11.402 1.00 96.69 103 THR A N 1
ATOM 817 C CA . THR A 1 103 ? 4.201 -9.611 -10.054 1.00 96.69 103 THR A CA 1
ATOM 818 C C . THR A 1 103 ? 4.509 -8.331 -9.296 1.00 96.69 103 THR A C 1
ATOM 820 O O . THR A 1 103 ? 5.489 -7.640 -9.579 1.00 96.69 103 THR A O 1
ATOM 823 N N . PHE A 1 104 ? 3.658 -8.006 -8.329 1.00 96.06 104 PHE A N 1
ATOM 824 C CA . PHE A 1 104 ? 3.853 -6.868 -7.446 1.00 96.06 104 PHE A CA 1
ATOM 825 C C . PHE A 1 104 ? 3.413 -7.221 -6.027 1.00 96.06 104 PHE A C 1
ATOM 827 O O . PHE A 1 104 ? 2.493 -8.020 -5.842 1.00 96.06 104 PHE A O 1
ATOM 834 N N . ILE A 1 105 ? 4.082 -6.643 -5.032 1.00 94.88 105 ILE A N 1
ATOM 835 C CA . ILE A 1 105 ? 3.798 -6.851 -3.609 1.00 94.88 105 ILE A CA 1
ATOM 836 C C . ILE A 1 105 ? 4.078 -5.542 -2.863 1.00 94.88 105 ILE A C 1
ATOM 838 O O . ILE A 1 105 ? 5.116 -4.921 -3.090 1.00 94.88 105 ILE A O 1
ATOM 842 N N . TYR A 1 106 ? 3.169 -5.144 -1.972 1.00 92.88 106 TYR A N 1
ATOM 843 C CA . TYR A 1 106 ? 3.428 -4.124 -0.954 1.00 92.88 106 TYR A CA 1
ATOM 844 C C . TYR A 1 106 ? 3.991 -4.795 0.300 1.00 92.88 106 TYR A C 1
ATOM 846 O O . TYR A 1 106 ? 3.458 -5.820 0.729 1.00 92.88 106 TYR A O 1
ATOM 854 N N . ASP A 1 107 ? 5.060 -4.244 0.868 1.00 90.94 107 ASP A N 1
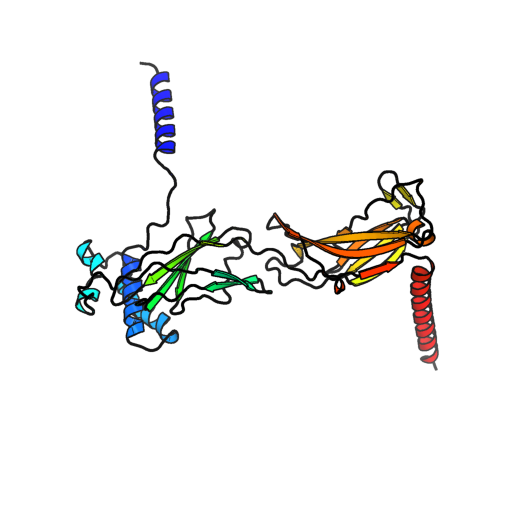ATOM 855 C CA . ASP A 1 107 ? 5.557 -4.676 2.176 1.00 90.94 107 ASP A CA 1
ATOM 856 C C . ASP A 1 107 ? 4.762 -4.047 3.337 1.00 90.94 107 ASP A C 1
ATOM 858 O O . ASP A 1 107 ? 3.806 -3.295 3.134 1.00 90.94 107 ASP A O 1
ATOM 862 N N . GLU A 1 108 ? 5.158 -4.360 4.573 1.00 87.19 108 GLU A N 1
ATOM 863 C CA . GLU A 1 108 ? 4.526 -3.835 5.793 1.00 87.19 108 GLU A CA 1
ATOM 864 C C . GLU A 1 108 ? 4.693 -2.312 5.946 1.00 87.19 108 GLU A C 1
ATOM 866 O O . GLU A 1 108 ? 3.983 -1.690 6.732 1.00 87.19 108 GLU A O 1
ATOM 871 N N . GLN A 1 109 ? 5.622 -1.705 5.203 1.00 88.62 109 GLN A N 1
ATOM 872 C CA . GLN A 1 109 ? 5.886 -0.270 5.134 1.00 88.62 109 GLN A CA 1
ATOM 873 C C . GLN A 1 109 ? 5.236 0.377 3.900 1.00 88.62 109 GLN A C 1
ATOM 875 O O . GLN A 1 109 ? 5.493 1.549 3.616 1.00 88.62 109 GLN A O 1
ATOM 880 N N . TYR A 1 110 ? 4.385 -0.365 3.182 1.00 89.88 110 TYR A N 1
ATOM 881 C CA . TYR A 1 110 ? 3.707 0.054 1.954 1.00 89.88 110 TYR A CA 1
ATOM 882 C C . TYR A 1 110 ? 4.651 0.449 0.819 1.00 89.88 110 TYR A C 1
ATOM 884 O O . TYR A 1 110 ? 4.266 1.176 -0.104 1.00 89.88 110 TYR A O 1
ATOM 892 N N . LEU A 1 111 ? 5.882 -0.052 0.849 1.00 91.38 111 LEU A N 1
ATOM 893 C CA . LEU A 1 111 ? 6.800 0.061 -0.263 1.00 91.38 111 LEU A CA 1
ATOM 894 C C . LEU A 1 111 ? 6.470 -1.024 -1.286 1.00 91.38 111 LEU A C 1
ATOM 896 O O . LEU A 1 111 ? 6.276 -2.198 -0.965 1.00 91.38 111 LEU A O 1
ATOM 900 N N . LEU A 1 112 ? 6.395 -0.617 -2.546 1.00 93.12 112 LEU A N 1
ATOM 901 C CA . LEU A 1 112 ? 6.062 -1.485 -3.658 1.00 93.12 112 LEU A CA 1
ATOM 902 C C . LEU A 1 112 ? 7.325 -2.16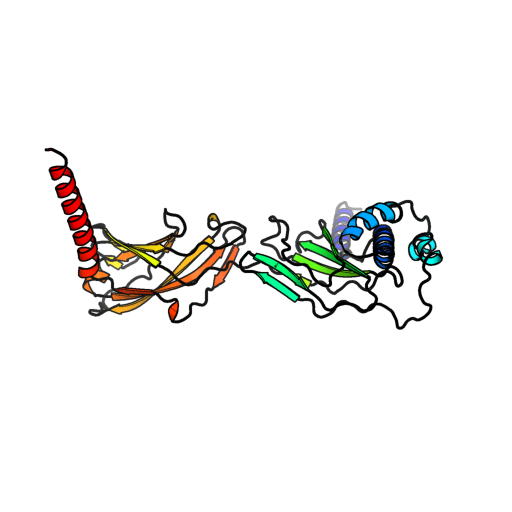6 -4.181 1.00 93.12 112 LEU A C 1
ATOM 904 O O . LEU A 1 112 ? 8.309 -1.520 -4.550 1.00 93.12 112 LEU A O 1
ATOM 908 N N . SER A 1 113 ? 7.269 -3.488 -4.265 1.00 95.81 113 SER A N 1
ATOM 909 C CA . SER A 1 113 ? 8.209 -4.292 -5.033 1.00 95.81 113 SER A CA 1
ATOM 910 C C . SER A 1 113 ? 7.517 -4.828 -6.277 1.00 95.81 113 SER A C 1
ATOM 912 O O . SER A 1 113 ? 6.436 -5.403 -6.185 1.00 95.81 113 SER A O 1
ATOM 914 N N . ILE A 1 114 ? 8.142 -4.650 -7.438 1.00 96.50 114 ILE A N 1
ATOM 915 C CA . ILE A 1 114 ? 7.660 -5.140 -8.733 1.00 96.50 114 ILE A CA 1
ATOM 916 C C . ILE A 1 114 ? 8.732 -6.054 -9.311 1.00 96.50 114 ILE A C 1
ATOM 918 O O . ILE A 1 114 ? 9.909 -5.705 -9.275 1.00 96.50 114 ILE A O 1
ATOM 922 N N . SER A 1 115 ? 8.357 -7.201 -9.866 1.00 97.12 115 SER A N 1
ATOM 923 C CA . SER A 1 115 ? 9.304 -8.112 -10.510 1.00 97.12 115 SER A CA 1
ATOM 924 C C . SER A 1 115 ? 8.704 -8.800 -11.727 1.00 97.12 115 SER A C 1
ATOM 926 O O . SER A 1 115 ? 7.486 -8.870 -11.891 1.00 97.12 115 SER A O 1
ATOM 928 N N . TRP A 1 116 ? 9.577 -9.283 -12.605 1.00 97.12 116 TRP A N 1
ATOM 929 C CA . TRP A 1 116 ? 9.214 -10.039 -13.795 1.00 97.12 116 TRP A CA 1
ATOM 930 C C . TRP A 1 116 ? 10.312 -11.041 -14.158 1.00 97.12 116 TRP A C 1
ATOM 932 O O . TRP A 1 116 ? 11.419 -11.014 -13.614 1.00 97.12 116 TRP A O 1
ATOM 942 N N . ASN A 1 117 ? 10.021 -11.940 -15.095 1.00 96.12 117 ASN A N 1
ATOM 943 C CA . ASN A 1 117 ? 11.024 -12.878 -15.586 1.00 96.12 117 ASN A CA 1
ATOM 944 C C . ASN A 1 117 ? 12.061 -12.160 -16.478 1.00 96.12 117 ASN A C 1
ATOM 946 O O . ASN A 1 117 ? 11.686 -11.364 -17.346 1.00 96.12 117 ASN A O 1
ATOM 950 N N . PRO A 1 118 ? 13.368 -12.448 -16.324 1.00 95.12 118 PRO A N 1
ATOM 951 C CA . PRO A 1 118 ? 14.393 -11.884 -17.194 1.00 95.12 118 PRO A CA 1
ATOM 952 C C . PRO A 1 118 ? 14.149 -12.241 -18.666 1.00 95.12 118 PRO A C 1
ATOM 954 O O . PRO A 1 118 ? 13.972 -13.411 -19.011 1.00 95.12 118 PRO A O 1
ATOM 957 N N . VAL A 1 119 ? 14.210 -11.245 -19.549 1.00 94.19 119 VAL A N 1
ATOM 958 C CA . VAL A 1 119 ? 14.063 -11.446 -20.995 1.00 94.19 119 VAL A CA 1
ATOM 959 C C . VAL A 1 119 ? 15.433 -11.745 -21.606 1.00 94.19 119 VAL A C 1
ATOM 961 O O . VAL A 1 119 ? 16.347 -10.927 -21.477 1.00 94.19 119 VAL A O 1
ATOM 964 N N . PRO A 1 120 ? 15.610 -12.880 -22.310 1.00 90.50 120 PRO A N 1
ATOM 965 C CA . PRO A 1 120 ? 16.854 -13.161 -23.016 1.00 90.50 120 PRO A CA 1
ATOM 966 C C . PRO A 1 120 ? 17.203 -12.034 -23.989 1.00 90.50 120 PRO A C 1
ATOM 968 O O . PRO A 1 120 ? 16.329 -11.546 -24.706 1.00 90.50 120 PRO A O 1
ATOM 971 N N . ASN A 1 121 ? 18.484 -11.666 -24.037 1.00 88.81 121 ASN A N 1
ATOM 972 C CA . ASN A 1 121 ? 19.036 -10.581 -24.856 1.00 88.81 121 ASN A CA 1
ATOM 973 C C . ASN A 1 121 ? 18.662 -9.150 -24.426 1.00 88.81 121 ASN A C 1
ATOM 975 O O . ASN A 1 121 ? 19.070 -8.212 -25.109 1.00 88.81 121 ASN A O 1
ATOM 979 N N . ALA A 1 122 ? 17.913 -8.960 -23.336 1.00 92.06 122 ALA A N 1
ATOM 980 C CA . ALA A 1 122 ? 17.691 -7.635 -22.764 1.00 92.06 122 ALA A CA 1
ATOM 981 C C . ALA A 1 122 ? 18.901 -7.200 -21.924 1.00 92.06 122 ALA A C 1
ATOM 983 O O . ALA A 1 122 ? 19.371 -7.956 -21.076 1.00 92.06 122 ALA A O 1
ATOM 984 N N . ASP A 1 123 ? 19.368 -5.973 -22.148 1.00 91.81 123 ASP A N 1
ATOM 985 C CA . ASP A 1 123 ? 20.474 -5.368 -21.396 1.00 91.81 123 ASP A CA 1
ATOM 986 C C . ASP A 1 123 ? 19.947 -4.461 -20.270 1.00 91.81 123 ASP A C 1
ATOM 988 O O . ASP A 1 123 ? 20.546 -4.369 -19.201 1.00 91.81 123 ASP A O 1
ATOM 992 N N . ILE A 1 124 ? 18.811 -3.793 -20.508 1.00 94.12 124 ILE A N 1
ATOM 993 C CA . ILE A 1 124 ? 18.093 -2.962 -19.532 1.00 94.12 124 ILE A CA 1
ATOM 994 C C . ILE A 1 124 ? 16.578 -3.117 -19.705 1.00 94.12 124 ILE A C 1
ATOM 996 O O . ILE A 1 124 ? 16.088 -3.561 -20.748 1.00 94.12 124 ILE A O 1
ATOM 1000 N N . TYR A 1 125 ? 15.833 -2.657 -18.707 1.00 95.06 125 TYR A N 1
ATOM 1001 C CA . TYR A 1 125 ? 14.382 -2.545 -18.717 1.00 95.06 125 TYR A CA 1
ATOM 1002 C C . TYR A 1 125 ? 13.969 -1.099 -18.470 1.00 95.06 125 TYR A C 1
ATOM 1004 O O . TYR A 1 125 ? 14.557 -0.396 -17.646 1.00 95.06 125 TYR A O 1
ATOM 1012 N N . VAL A 1 126 ? 12.928 -0.667 -19.176 1.00 94.88 126 VAL A N 1
ATOM 1013 C CA . VAL A 1 126 ? 12.265 0.615 -18.937 1.00 94.88 126 VAL A CA 1
ATOM 1014 C C . VAL A 1 126 ? 10.887 0.342 -18.376 1.00 94.88 126 VAL A C 1
ATOM 1016 O O . VAL A 1 126 ? 10.036 -0.216 -19.066 1.00 94.88 126 VAL A O 1
ATOM 1019 N N . VAL A 1 127 ? 10.676 0.744 -17.130 1.00 94.50 127 VAL A N 1
ATOM 1020 C CA . VAL A 1 127 ? 9.387 0.668 -16.449 1.00 94.50 127 VAL A CA 1
ATOM 1021 C C . VAL A 1 127 ? 8.689 2.005 -16.633 1.00 94.50 127 VAL A C 1
ATOM 1023 O O . VAL A 1 127 ? 9.170 3.035 -16.168 1.00 94.50 127 VAL A O 1
ATOM 1026 N N . VAL A 1 128 ? 7.571 1.996 -17.347 1.00 92.06 128 VAL A N 1
ATOM 1027 C CA . VAL A 1 128 ? 6.714 3.159 -17.563 1.00 92.06 128 VAL A CA 1
ATOM 1028 C C . VAL A 1 128 ? 5.500 3.014 -16.665 1.00 92.06 128 VAL A C 1
ATOM 1030 O O . VAL A 1 128 ? 4.852 1.970 -16.688 1.00 92.06 128 VAL A O 1
ATOM 1033 N N . HIS A 1 129 ? 5.180 4.048 -15.892 1.00 91.44 129 HIS A N 1
ATOM 1034 C CA . HIS A 1 129 ? 4.017 4.024 -15.014 1.00 91.44 129 HIS A CA 1
ATOM 1035 C C . HIS A 1 129 ? 3.244 5.344 -15.025 1.00 91.44 129 HIS A C 1
ATOM 1037 O O . HIS A 1 129 ? 3.818 6.414 -15.238 1.00 91.44 129 HIS A O 1
ATOM 1043 N N . TRP A 1 130 ? 1.937 5.268 -14.786 1.00 89.69 130 TRP A N 1
ATOM 1044 C CA . TRP A 1 130 ? 1.036 6.421 -14.700 1.00 89.69 130 TRP A CA 1
ATOM 1045 C C . TRP A 1 130 ? -0.200 6.081 -13.862 1.00 89.69 130 TRP A C 1
ATOM 1047 O O . TRP A 1 130 ? -0.567 4.912 -13.733 1.00 89.69 130 TRP A O 1
ATOM 1057 N N . ALA A 1 131 ? -0.865 7.099 -13.316 1.00 88.25 131 ALA A N 1
ATOM 1058 C CA . ALA A 1 131 ? -2.177 6.908 -12.706 1.00 88.25 131 ALA A CA 1
ATOM 1059 C C . ALA A 1 131 ? -3.212 6.658 -13.807 1.00 88.25 131 ALA A C 1
ATOM 1061 O O . ALA A 1 131 ? -3.262 7.389 -14.797 1.00 88.25 131 ALA A O 1
ATOM 1062 N N . THR A 1 132 ? -4.055 5.641 -13.650 1.00 84.75 132 THR A N 1
ATOM 1063 C CA . THR A 1 132 ? -5.043 5.233 -14.671 1.00 84.75 132 THR A CA 1
ATOM 1064 C C . THR A 1 132 ? -6.006 6.357 -15.070 1.00 84.75 132 THR A C 1
ATOM 1066 O O . THR A 1 132 ? -6.432 6.424 -16.222 1.00 84.75 132 THR A O 1
ATOM 1069 N N . ASN A 1 133 ? -6.291 7.286 -14.157 1.00 81.00 133 ASN A N 1
ATOM 1070 C CA . ASN A 1 133 ? -7.126 8.464 -14.395 1.00 81.00 133 ASN A CA 1
ATOM 1071 C C . ASN A 1 133 ? -6.376 9.660 -15.030 1.00 81.00 133 ASN A C 1
ATOM 1073 O O . ASN A 1 133 ? -7.008 10.656 -15.380 1.00 81.00 133 ASN A O 1
ATOM 1077 N N . SER A 1 134 ? -5.051 9.579 -15.193 1.00 73.31 134 SER A N 1
ATOM 1078 C CA . SER A 1 134 ? -4.192 10.658 -15.693 1.00 73.31 134 SER A CA 1
ATOM 1079 C C . SER A 1 134 ? -3.116 10.119 -16.644 1.00 73.31 134 SER A C 1
ATOM 1081 O O . SER A 1 134 ? -1.937 10.006 -16.319 1.00 73.31 134 SER A O 1
ATOM 1083 N N . ILE A 1 135 ? -3.521 9.817 -17.881 1.00 63.09 135 ILE A N 1
ATOM 1084 C CA . ILE A 1 135 ? -2.619 9.306 -18.936 1.00 63.09 135 ILE A CA 1
ATOM 1085 C C . ILE A 1 135 ? -1.617 10.386 -19.405 1.00 63.09 135 ILE A C 1
ATOM 1087 O O . ILE A 1 135 ? -0.571 10.081 -19.972 1.00 63.09 135 ILE A O 1
ATOM 1091 N N . LEU A 1 136 ? -1.912 11.669 -19.158 1.00 66.56 136 LEU A N 1
ATOM 1092 C CA . LEU A 1 136 ? -1.076 12.797 -19.591 1.00 66.56 136 LEU A CA 1
ATOM 1093 C C . LEU A 1 136 ? 0.219 12.955 -18.776 1.00 66.56 136 LEU A C 1
ATOM 1095 O O . LEU A 1 136 ? 1.097 13.713 -19.185 1.00 66.56 136 LEU A O 1
ATOM 1099 N N . GLN A 1 137 ? 0.347 12.260 -17.643 1.00 71.00 137 GLN A N 1
ATOM 1100 C CA . GLN A 1 137 ? 1.525 12.305 -16.779 1.00 71.00 137 GLN A CA 1
ATOM 1101 C C . GLN A 1 137 ? 2.015 10.884 -16.500 1.00 71.00 137 GLN A C 1
ATOM 1103 O O . GLN A 1 137 ? 1.561 10.219 -15.572 1.00 71.00 137 GLN A O 1
ATOM 1108 N N . TYR A 1 138 ? 2.964 10.427 -17.313 1.00 82.50 138 TYR A N 1
ATOM 1109 C CA . TYR A 1 138 ? 3.682 9.179 -17.081 1.00 82.50 138 TYR A CA 1
ATOM 1110 C C . TYR A 1 138 ? 5.103 9.464 -16.601 1.00 82.50 138 TYR A C 1
ATOM 1112 O O . TYR A 1 138 ? 5.701 10.491 -16.922 1.00 82.50 138 TYR A O 1
ATOM 1120 N N . SER A 1 139 ? 5.653 8.534 -15.833 1.00 87.31 139 SER A N 1
ATOM 1121 C CA . SER A 1 139 ? 7.053 8.533 -15.413 1.00 87.31 139 SER A CA 1
ATOM 1122 C C . SER A 1 139 ? 7.740 7.270 -15.911 1.00 87.31 139 SER A C 1
ATOM 1124 O O . SER A 1 139 ? 7.089 6.282 -16.257 1.00 87.31 139 SER A O 1
ATOM 1126 N N . GLN A 1 140 ? 9.064 7.336 -16.017 1.00 90.62 140 GLN A N 1
ATOM 1127 C CA . GLN A 1 140 ? 9.888 6.256 -16.547 1.00 90.62 140 GLN A CA 1
ATOM 1128 C C . GLN A 1 140 ? 11.052 5.991 -15.602 1.00 90.62 140 GLN A C 1
ATOM 1130 O O . GLN A 1 140 ? 11.687 6.927 -15.119 1.00 90.62 140 GLN A O 1
ATOM 1135 N N . ILE A 1 141 ? 11.339 4.715 -15.378 1.00 91.81 141 ILE A N 1
ATOM 1136 C CA . ILE A 1 141 ? 12.464 4.239 -14.578 1.00 91.81 141 ILE A CA 1
ATOM 1137 C C . ILE A 1 141 ? 13.281 3.293 -15.450 1.00 91.81 141 ILE A C 1
ATOM 1139 O O . ILE A 1 141 ? 12.721 2.417 -16.109 1.00 91.81 141 ILE A O 1
ATOM 1143 N N . ILE A 1 142 ? 14.599 3.474 -15.459 1.00 92.62 142 ILE A N 1
ATOM 1144 C CA . ILE A 1 142 ? 15.536 2.604 -16.170 1.00 92.62 142 ILE A CA 1
ATOM 1145 C C . ILE A 1 142 ? 16.239 1.734 -15.131 1.00 92.62 142 ILE A C 1
ATOM 1147 O O . ILE A 1 142 ? 16.734 2.242 -14.129 1.00 92.62 142 ILE A O 1
ATOM 1151 N N . THR A 1 143 ? 16.274 0.426 -15.366 1.00 93.25 143 THR A N 1
ATOM 1152 C CA . THR A 1 143 ? 16.921 -0.540 -14.472 1.00 93.25 143 THR A CA 1
ATOM 1153 C C . THR A 1 143 ? 17.623 -1.630 -15.276 1.00 93.25 143 THR A C 1
ATOM 1155 O O . THR A 1 143 ? 17.167 -2.017 -16.350 1.00 93.25 143 THR A O 1
ATOM 1158 N N . THR A 1 144 ? 18.744 -2.136 -14.769 1.00 92.31 144 THR A N 1
ATOM 1159 C CA . THR A 1 144 ? 19.417 -3.336 -15.299 1.00 92.31 144 THR A CA 1
ATOM 1160 C C . THR A 1 144 ? 18.824 -4.625 -14.731 1.00 92.31 144 THR A C 1
ATOM 1162 O O . THR A 1 144 ? 19.034 -5.705 -15.278 1.00 92.31 144 THR A O 1
ATOM 1165 N N . SER A 1 145 ? 18.080 -4.518 -13.633 1.00 93.88 145 SER A N 1
ATOM 1166 C CA . SER A 1 145 ? 17.526 -5.651 -12.900 1.00 93.88 145 SER A CA 1
ATOM 1167 C C . SER A 1 145 ? 16.083 -5.926 -13.334 1.00 93.88 145 SER A C 1
ATOM 1169 O O . SER A 1 145 ? 15.339 -4.986 -13.618 1.00 93.88 145 SER A O 1
ATOM 1171 N N . PRO A 1 146 ? 15.634 -7.193 -13.356 1.00 95.56 146 PRO A N 1
ATOM 1172 C CA . PRO A 1 146 ? 14.267 -7.568 -13.726 1.00 95.56 146 PRO A CA 1
ATOM 1173 C C . PRO A 1 146 ? 13.260 -7.325 -12.579 1.00 95.56 146 PRO A C 1
ATOM 1175 O O . PRO A 1 146 ? 12.278 -8.047 -12.420 1.00 95.56 146 PRO A O 1
ATOM 1178 N N . PHE A 1 147 ? 13.553 -6.351 -11.720 1.00 95.69 147 PHE A N 1
ATOM 1179 C CA . PHE A 1 147 ? 12.750 -5.976 -10.569 1.00 95.69 147 PHE A CA 1
ATOM 1180 C C . PHE A 1 147 ? 13.043 -4.532 -10.150 1.00 95.69 147 PHE A C 1
ATOM 1182 O O . PHE A 1 147 ? 14.102 -3.974 -10.449 1.00 95.69 147 PHE A O 1
ATOM 1189 N N . LEU A 1 148 ? 12.097 -3.953 -9.415 1.00 94.75 148 LEU A N 1
ATOM 1190 C CA . LEU A 1 148 ? 12.230 -2.723 -8.645 1.00 94.75 148 LEU A CA 1
ATOM 1191 C C . LEU A 1 148 ? 11.855 -3.044 -7.198 1.00 94.75 148 LEU A C 1
ATOM 1193 O O . LEU A 1 148 ? 10.791 -3.611 -6.956 1.00 94.75 148 LEU A O 1
ATOM 1197 N N . HIS A 1 149 ? 12.712 -2.678 -6.249 1.00 92.88 149 HIS A N 1
ATOM 1198 C CA . HIS A 1 149 ? 12.439 -2.812 -4.818 1.00 92.88 149 HIS A CA 1
ATOM 1199 C C . HIS A 1 149 ? 12.294 -1.444 -4.170 1.00 92.88 149 HIS A C 1
ATOM 1201 O O . HIS A 1 149 ? 12.920 -0.477 -4.605 1.00 92.88 149 HIS A O 1
ATOM 1207 N N . ASN A 1 150 ? 11.504 -1.394 -3.100 1.00 89.31 150 ASN A N 1
ATOM 1208 C CA . ASN A 1 150 ? 11.300 -0.209 -2.272 1.00 89.31 150 ASN A CA 1
ATOM 1209 C C . ASN A 1 150 ? 10.853 1.026 -3.072 1.00 89.31 150 ASN A C 1
ATOM 1211 O O . ASN A 1 150 ? 11.272 2.151 -2.798 1.00 89.31 150 ASN A O 1
ATOM 1215 N N . PHE A 1 151 ? 10.035 0.807 -4.099 1.00 87.19 151 PHE A N 1
ATOM 1216 C CA . PHE A 1 151 ? 9.503 1.859 -4.950 1.00 87.19 151 PHE A CA 1
ATOM 1217 C C . PHE A 1 151 ? 8.193 2.393 -4.360 1.00 87.19 151 PHE A C 1
ATOM 1219 O O . PHE A 1 151 ? 7.415 1.654 -3.768 1.00 87.19 151 PHE A O 1
ATOM 1226 N N . THR A 1 152 ? 7.921 3.682 -4.528 1.00 83.00 152 THR A N 1
ATOM 1227 C CA . THR A 1 152 ? 6.637 4.280 -4.157 1.00 83.00 152 THR A CA 1
ATOM 1228 C C . THR A 1 152 ? 6.108 5.100 -5.317 1.00 83.00 152 THR A C 1
ATOM 1230 O O . THR A 1 152 ? 6.848 5.816 -5.997 1.00 83.00 152 THR A O 1
ATOM 1233 N N . PHE A 1 153 ? 4.801 5.008 -5.552 1.00 82.25 153 PHE A N 1
ATOM 1234 C CA . PHE A 1 153 ? 4.140 5.975 -6.415 1.00 82.25 153 PHE A CA 1
ATOM 1235 C C . PHE A 1 153 ? 4.164 7.354 -5.750 1.00 82.25 153 PHE A C 1
ATOM 1237 O O . PHE A 1 153 ? 4.314 7.477 -4.533 1.00 82.25 153 PHE A O 1
ATOM 1244 N N . SER A 1 154 ? 4.004 8.407 -6.556 1.00 75.81 154 SER A N 1
ATOM 1245 C CA . SER A 1 154 ? 3.828 9.758 -6.017 1.00 75.81 154 SER A CA 1
ATOM 1246 C C . SER A 1 154 ? 2.717 9.751 -4.955 1.00 75.81 154 SER A C 1
ATOM 1248 O O . SER A 1 154 ? 1.682 9.129 -5.207 1.00 75.81 154 SER A O 1
ATOM 1250 N N . PRO A 1 155 ? 2.870 10.457 -3.817 1.00 68.38 155 PRO A N 1
ATOM 1251 C CA . PRO A 1 155 ? 1.845 10.511 -2.772 1.00 68.38 155 PRO A CA 1
ATOM 1252 C C . PRO A 1 155 ? 0.452 10.895 -3.294 1.00 68.38 155 PRO A C 1
ATOM 1254 O O . PRO A 1 155 ? -0.554 10.419 -2.784 1.00 68.38 155 PRO A O 1
ATOM 1257 N N . HIS A 1 156 ? 0.383 11.697 -4.362 1.00 72.94 156 HIS A N 1
ATOM 1258 C CA . HIS A 1 156 ? -0.873 12.094 -5.009 1.00 72.94 156 HIS A CA 1
ATOM 1259 C C . HIS A 1 156 ? -1.613 10.948 -5.718 1.00 72.94 156 HIS A C 1
ATOM 1261 O O . HIS A 1 156 ? -2.818 11.043 -5.931 1.00 72.94 156 HIS A O 1
ATOM 1267 N N . ASN A 1 157 ? -0.906 9.872 -6.066 1.00 80.88 157 ASN A N 1
ATOM 1268 C CA . ASN A 1 157 ? -1.443 8.712 -6.777 1.00 80.88 157 ASN A CA 1
ATOM 1269 C C . ASN A 1 157 ? -1.581 7.487 -5.863 1.00 80.88 157 ASN A C 1
ATOM 1271 O O . ASN A 1 157 ? -1.864 6.399 -6.360 1.00 80.88 157 ASN A O 1
ATOM 1275 N N . LEU A 1 158 ? -1.352 7.638 -4.551 1.00 85.94 158 LEU A N 1
ATOM 1276 C CA . LEU A 1 158 ? -1.410 6.528 -3.600 1.00 85.94 158 LEU A CA 1
ATOM 1277 C C . LEU A 1 158 ? -2.802 5.884 -3.580 1.00 85.94 158 LEU A C 1
ATOM 1279 O O . LEU A 1 158 ? -2.907 4.669 -3.667 1.00 85.94 158 LEU A O 1
ATOM 1283 N N . CYS A 1 159 ? -3.858 6.699 -3.532 1.00 89.00 159 CYS A N 1
ATOM 1284 C CA . CYS A 1 159 ? -5.250 6.241 -3.488 1.00 89.00 159 CYS A CA 1
ATOM 1285 C C . CYS A 1 159 ? -5.821 5.850 -4.862 1.00 89.00 159 CYS A C 1
ATOM 1287 O O . CYS A 1 159 ? -7.033 5.752 -5.027 1.00 89.00 159 CYS A O 1
ATOM 1289 N N . GLN A 1 160 ? -4.979 5.703 -5.885 1.00 89.06 160 GLN A N 1
ATOM 1290 C CA . GLN A 1 160 ? -5.417 5.472 -7.258 1.00 89.06 160 GLN A CA 1
ATOM 1291 C C . GLN A 1 160 ? -4.794 4.201 -7.816 1.00 89.06 160 GLN A C 1
ATOM 1293 O O . GLN A 1 160 ? -3.688 3.804 -7.450 1.00 89.06 160 GLN A O 1
ATOM 1298 N N . GLU A 1 161 ? -5.491 3.582 -8.763 1.00 92.00 161 GLU A N 1
ATOM 1299 C CA . GLU A 1 161 ? -4.905 2.504 -9.546 1.00 92.00 161 GLU A CA 1
ATOM 1300 C C . GLU A 1 161 ? -3.811 3.063 -10.456 1.00 92.00 161 GLU A C 1
ATOM 1302 O O . GLU A 1 161 ? -4.024 4.028 -11.203 1.00 92.00 161 GLU A O 1
ATOM 1307 N N . ASN A 1 162 ? -2.646 2.426 -10.425 1.00 91.12 162 ASN A N 1
ATOM 1308 C CA . ASN A 1 162 ? -1.503 2.799 -11.242 1.00 91.12 162 ASN A CA 1
ATOM 1309 C C . ASN A 1 162 ? -1.266 1.726 -12.303 1.00 91.12 162 ASN A C 1
ATOM 1311 O O . ASN A 1 162 ? -1.179 0.537 -12.010 1.00 91.12 162 ASN A O 1
ATOM 1315 N N . ALA A 1 163 ? -1.153 2.149 -13.554 1.00 92.38 163 ALA A N 1
ATOM 1316 C CA . ALA A 1 163 ? -0.801 1.276 -14.657 1.00 92.38 163 ALA A CA 1
ATOM 1317 C C . ALA A 1 163 ? 0.720 1.235 -14.824 1.00 92.38 163 ALA A C 1
ATOM 1319 O O . ALA A 1 163 ? 1.388 2.265 -14.730 1.00 92.38 163 ALA A O 1
ATOM 1320 N N . VAL A 1 164 ? 1.252 0.044 -15.092 1.00 93.25 164 VAL A N 1
ATOM 1321 C CA . VAL A 1 164 ? 2.677 -0.217 -15.294 1.00 93.25 164 VAL A CA 1
ATOM 1322 C C . VAL A 1 164 ? 2.879 -1.038 -16.563 1.00 93.25 164 VAL A C 1
ATOM 1324 O O . VAL A 1 164 ? 2.221 -2.057 -16.786 1.00 93.25 164 VAL A O 1
ATOM 1327 N N . GLN A 1 165 ? 3.831 -0.612 -17.385 1.00 93.19 165 GLN A N 1
ATOM 1328 C CA . GLN A 1 165 ? 4.332 -1.369 -18.525 1.00 93.19 165 GLN A CA 1
ATOM 1329 C C . GLN A 1 165 ? 5.850 -1.440 -18.482 1.00 93.19 165 GLN A C 1
ATOM 1331 O O . GLN A 1 165 ? 6.520 -0.485 -18.095 1.00 93.19 165 GLN A O 1
ATOM 1336 N N . VAL A 1 166 ? 6.400 -2.568 -18.916 1.00 95.19 166 VAL A N 1
ATOM 1337 C CA . VAL A 1 166 ? 7.842 -2.802 -18.946 1.00 95.19 166 VAL A CA 1
ATOM 1338 C C . VAL A 1 166 ? 8.281 -3.040 -20.384 1.00 95.19 166 VAL A C 1
ATOM 1340 O O . VAL A 1 166 ? 7.653 -3.797 -21.125 1.00 95.19 166 VAL A O 1
ATOM 1343 N N . VAL A 1 167 ? 9.365 -2.384 -20.789 1.00 93.94 167 VAL A N 1
ATOM 1344 C CA . VAL A 1 167 ? 9.962 -2.532 -22.118 1.00 93.94 167 VAL A CA 1
ATOM 1345 C C . VAL A 1 167 ? 11.391 -3.054 -21.971 1.00 93.94 167 VAL A C 1
ATOM 1347 O O . VAL A 1 167 ? 12.230 -2.336 -21.423 1.00 93.94 167 VAL A O 1
ATOM 1350 N N . PRO A 1 168 ? 11.707 -4.263 -22.467 1.00 94.88 168 PRO A N 1
ATOM 1351 C CA . PRO A 1 168 ? 13.083 -4.733 -22.530 1.00 94.88 168 PRO A CA 1
ATOM 1352 C C . PRO A 1 168 ? 13.822 -4.030 -23.675 1.00 94.88 168 PRO A C 1
ATOM 1354 O O . PRO A 1 168 ? 13.312 -3.912 -24.795 1.00 94.88 168 PRO A O 1
ATOM 1357 N N . ILE A 1 169 ? 15.035 -3.557 -23.403 1.00 92.38 169 ILE A N 1
ATOM 1358 C CA . ILE A 1 169 ? 15.883 -2.862 -24.373 1.00 92.38 169 ILE A CA 1
ATOM 1359 C C . ILE A 1 169 ? 17.218 -3.586 -24.475 1.00 92.38 169 ILE A C 1
ATOM 1361 O O . ILE A 1 169 ? 17.837 -3.941 -23.475 1.00 92.38 169 ILE A O 1
ATOM 1365 N N . SER A 1 170 ? 17.684 -3.736 -25.708 1.00 90.56 170 SER A N 1
ATOM 1366 C CA . SER A 1 170 ? 19.006 -4.235 -26.035 1.00 90.56 170 SER A CA 1
ATOM 1367 C C . SER A 1 170 ? 19.780 -3.233 -26.878 1.00 90.56 170 SER A C 1
ATOM 1369 O O . SER A 1 170 ? 19.261 -2.687 -27.857 1.00 90.56 170 SER A O 1
ATOM 1371 N N . GLY A 1 171 ? 21.060 -3.054 -26.568 1.00 87.31 171 GLY A N 1
ATOM 1372 C CA . GLY A 1 171 ? 21.991 -2.309 -27.405 1.00 87.31 171 GLY A CA 1
ATOM 1373 C C . GLY A 1 171 ? 22.157 -2.954 -28.782 1.00 87.31 171 GLY A C 1
ATOM 1374 O O . GLY A 1 171 ? 22.195 -2.256 -29.799 1.00 87.31 171 GLY A O 1
ATOM 1375 N N . ILE A 1 172 ? 22.180 -4.291 -28.822 1.00 84.12 172 ILE A N 1
ATOM 1376 C CA . ILE A 1 172 ? 22.346 -5.084 -30.045 1.00 84.12 172 ILE A CA 1
ATOM 1377 C C . ILE A 1 172 ? 21.006 -5.220 -30.769 1.00 84.12 172 ILE A C 1
ATOM 1379 O O . ILE A 1 172 ? 20.880 -4.781 -31.910 1.00 84.12 172 ILE A O 1
ATOM 1383 N N . TYR A 1 173 ? 19.987 -5.776 -30.111 1.00 82.62 173 TYR A N 1
ATOM 1384 C CA . TYR A 1 173 ? 18.732 -6.175 -30.763 1.00 82.62 173 TYR A CA 1
ATOM 1385 C C . TYR A 1 173 ? 17.702 -5.037 -30.885 1.00 82.62 173 TYR A C 1
ATOM 1387 O O . TYR A 1 173 ? 16.726 -5.158 -31.630 1.00 82.62 173 TYR A O 1
ATOM 1395 N N . GLY A 1 174 ? 17.936 -3.902 -30.221 1.00 85.25 174 GLY A N 1
ATOM 1396 C CA . GLY A 1 174 ? 17.034 -2.753 -30.209 1.00 85.25 174 GLY A CA 1
ATOM 1397 C C . GLY A 1 174 ? 15.962 -2.869 -29.128 1.00 85.25 174 GLY A C 1
ATOM 1398 O O . GLY A 1 174 ? 16.224 -3.369 -28.045 1.00 85.25 174 GLY A O 1
ATOM 1399 N N . THR A 1 175 ? 14.757 -2.379 -29.398 1.00 87.69 175 THR A N 1
ATOM 1400 C CA . THR A 1 175 ? 13.645 -2.382 -28.434 1.00 87.69 175 THR A CA 1
ATOM 1401 C C . THR A 1 175 ? 12.788 -3.628 -28.606 1.00 87.69 175 THR A C 1
ATOM 1403 O O . THR A 1 175 ? 12.374 -3.944 -29.724 1.00 87.69 175 THR A O 1
ATOM 1406 N N . GLY A 1 176 ? 12.532 -4.335 -27.508 1.00 89.19 176 GLY A N 1
ATOM 1407 C CA . GLY A 1 176 ? 11.595 -5.450 -27.474 1.00 89.19 176 GLY A CA 1
ATOM 1408 C C . GLY A 1 176 ? 10.143 -4.973 -27.386 1.00 89.19 176 GLY A C 1
ATOM 1409 O O . GLY A 1 176 ? 9.880 -3.772 -27.277 1.00 89.19 176 GLY A O 1
ATOM 1410 N N . PRO A 1 177 ? 9.176 -5.897 -27.465 1.00 90.12 177 PRO A N 1
ATOM 1411 C CA . PRO A 1 177 ? 7.771 -5.553 -27.301 1.00 90.12 177 PRO A CA 1
ATOM 1412 C C . PRO A 1 177 ? 7.510 -5.029 -25.882 1.00 90.12 177 PRO A C 1
ATOM 1414 O O . PRO A 1 177 ? 8.031 -5.565 -24.905 1.00 90.12 177 PRO A O 1
ATOM 1417 N N . MET A 1 178 ? 6.691 -3.983 -25.781 1.00 89.69 178 MET A N 1
ATOM 1418 C CA . MET A 1 178 ? 6.177 -3.500 -24.501 1.00 89.69 178 MET A CA 1
ATOM 1419 C C . MET A 1 178 ? 5.270 -4.571 -23.885 1.00 89.69 178 MET A C 1
ATOM 1421 O O . MET A 1 178 ? 4.530 -5.238 -24.611 1.00 89.69 178 MET A O 1
ATOM 1425 N N . SER A 1 179 ? 5.343 -4.747 -22.566 1.00 92.69 179 SER A N 1
ATOM 1426 C CA . SER A 1 179 ? 4.455 -5.661 -21.852 1.00 92.69 179 SER A CA 1
ATOM 1427 C C . SER A 1 179 ? 2.991 -5.248 -22.004 1.00 92.69 179 SER A C 1
ATOM 1429 O O . SER A 1 179 ? 2.664 -4.093 -22.308 1.00 92.69 179 SER A O 1
ATOM 1431 N N . GLU A 1 180 ? 2.095 -6.175 -21.690 1.00 90.94 180 GLU A N 1
ATOM 1432 C CA . GLU A 1 180 ? 0.714 -5.810 -21.392 1.00 90.94 180 GLU A CA 1
ATOM 1433 C C . GLU A 1 180 ? 0.668 -4.795 -20.239 1.00 90.94 180 GLU A C 1
ATOM 1435 O O . GLU A 1 180 ? 1.617 -4.661 -19.454 1.00 90.94 180 GLU A O 1
ATOM 1440 N N . GLN A 1 181 ? -0.417 -4.026 -20.183 1.00 91.31 181 GLN A N 1
ATOM 1441 C CA . GLN A 1 181 ? -0.641 -3.063 -19.115 1.00 91.31 181 GLN A CA 1
ATOM 1442 C C . GLN A 1 181 ? -1.005 -3.811 -17.833 1.00 91.31 181 GLN A C 1
ATOM 1444 O O . GLN A 1 181 ? -2.068 -4.421 -17.751 1.00 91.31 181 GLN A O 1
ATOM 1449 N N . ASN A 1 182 ? -0.141 -3.720 -16.826 1.00 93.31 182 ASN A N 1
ATOM 1450 C CA . ASN A 1 182 ? -0.394 -4.276 -15.504 1.00 93.31 182 ASN A CA 1
ATOM 1451 C C . ASN A 1 182 ? -0.990 -3.185 -14.620 1.00 93.31 182 ASN A C 1
ATOM 1453 O O . ASN A 1 182 ? -0.390 -2.123 -14.462 1.00 93.31 182 ASN A O 1
ATOM 1457 N N . VAL A 1 183 ? -2.174 -3.428 -14.066 1.00 93.81 183 VAL A N 1
ATOM 1458 C CA . VAL A 1 183 ? -2.830 -2.488 -13.151 1.00 93.81 183 VAL A CA 1
ATOM 1459 C C . VAL A 1 183 ? -2.497 -2.891 -11.722 1.00 93.81 183 VAL A C 1
ATOM 1461 O O . VAL A 1 183 ? -2.775 -4.014 -11.306 1.00 93.81 183 VAL A O 1
ATOM 1464 N N . ILE A 1 184 ? -1.883 -1.968 -10.989 1.00 94.31 184 ILE A N 1
ATOM 1465 C CA . ILE A 1 184 ? -1.557 -2.106 -9.576 1.00 94.31 184 ILE A CA 1
ATOM 1466 C C . ILE A 1 184 ? -2.616 -1.323 -8.790 1.00 94.31 184 ILE A C 1
ATOM 1468 O O . ILE A 1 184 ? -2.712 -0.102 -8.967 1.00 94.31 184 ILE A O 1
ATOM 1472 N N . PRO A 1 185 ? -3.437 -1.999 -7.965 1.00 92.94 185 PRO A N 1
ATOM 1473 C CA . PRO A 1 185 ? -4.430 -1.333 -7.137 1.00 92.94 185 PRO A CA 1
ATOM 1474 C C . PRO A 1 185 ? -3.746 -0.494 -6.049 1.00 92.94 185 PRO A C 1
ATOM 1476 O O . PRO A 1 185 ? -2.597 -0.777 -5.695 1.00 92.94 185 PRO A O 1
ATOM 1479 N N . PRO A 1 186 ? -4.436 0.513 -5.488 1.00 92.00 186 PRO A N 1
ATOM 1480 C CA . PRO A 1 186 ? -3.923 1.236 -4.332 1.00 92.00 186 PRO A CA 1
ATOM 1481 C C . PRO A 1 186 ? -3.645 0.271 -3.163 1.00 92.00 186 PRO A C 1
ATOM 1483 O O . PRO A 1 186 ? -4.351 -0.737 -3.015 1.00 92.00 186 PRO A O 1
ATOM 1486 N N . PRO A 1 187 ? -2.632 0.552 -2.321 1.00 92.50 187 PRO A N 1
ATOM 1487 C CA . PRO A 1 187 ? -2.413 -0.227 -1.112 1.00 92.50 187 PRO A CA 1
ATOM 1488 C C . PRO A 1 187 ? -3.624 -0.120 -0.184 1.00 92.50 187 PRO A C 1
ATOM 1490 O O . PRO A 1 187 ? -4.302 0.905 -0.150 1.00 92.50 187 PRO A O 1
ATOM 1493 N N . ARG A 1 188 ? -3.874 -1.170 0.601 1.00 91.94 188 ARG A N 1
ATOM 1494 C CA . ARG A 1 188 ? -4.971 -1.202 1.574 1.00 91.94 188 ARG A CA 1
ATOM 1495 C C . ARG A 1 188 ? -4.444 -1.109 2.995 1.00 91.94 188 ARG A C 1
ATOM 1497 O O . ARG A 1 188 ? -3.437 -1.760 3.262 1.00 91.94 188 ARG A O 1
ATOM 1504 N N . PRO A 1 189 ? -5.102 -0.357 3.891 1.00 92.31 189 PRO A N 1
ATOM 1505 C CA . PRO A 1 189 ? -4.641 -0.199 5.260 1.00 92.31 189 PRO A CA 1
ATOM 1506 C C . PRO A 1 189 ? -4.560 -1.554 5.972 1.00 92.31 189 PRO A C 1
ATOM 1508 O O . PRO A 1 189 ? -5.496 -2.346 5.981 1.00 92.31 189 PRO A O 1
ATOM 1511 N N . GLN A 1 190 ? -3.404 -1.812 6.568 1.00 89.81 190 GLN A N 1
ATOM 1512 C CA . GLN A 1 190 ? -3.063 -2.983 7.356 1.00 89.81 190 GLN A CA 1
ATOM 1513 C C . GLN A 1 190 ? -2.752 -2.541 8.782 1.00 89.81 190 GLN A C 1
ATOM 1515 O O . GLN A 1 190 ? -1.947 -1.633 9.023 1.00 89.81 190 GLN A O 1
ATOM 1520 N N . ILE A 1 191 ? -3.405 -3.196 9.735 1.00 92.06 191 ILE A N 1
ATOM 1521 C CA . ILE A 1 191 ? -3.232 -2.962 11.163 1.00 92.06 191 ILE A CA 1
ATOM 1522 C C . ILE A 1 191 ? -3.317 -4.289 11.921 1.00 92.06 191 ILE A C 1
ATOM 1524 O O . ILE A 1 191 ? -4.013 -5.218 11.508 1.00 92.06 191 ILE A O 1
ATOM 1528 N N . SER A 1 192 ? -2.596 -4.375 13.038 1.00 93.94 192 SER A N 1
ATOM 1529 C CA . SER A 1 192 ? -2.651 -5.515 13.954 1.00 93.94 192 SER A CA 1
ATOM 1530 C C . SER A 1 192 ? -4.083 -5.713 14.473 1.00 93.94 192 SER A C 1
ATOM 1532 O O . SER A 1 192 ? -4.653 -4.766 15.009 1.00 93.94 192 SER A O 1
ATOM 1534 N N . PRO A 1 193 ? -4.681 -6.918 14.392 1.00 95.62 193 PRO A N 1
ATOM 1535 C CA . PRO A 1 193 ? -6.046 -7.171 14.876 1.00 95.62 193 PRO A CA 1
ATOM 1536 C C . PRO A 1 193 ? -6.220 -6.980 16.390 1.00 95.62 193 PRO A C 1
ATOM 1538 O O . PRO A 1 193 ? -7.347 -6.948 16.894 1.00 95.62 193 PRO A O 1
ATOM 1541 N N . ARG A 1 194 ? -5.118 -6.893 17.139 1.00 96.44 194 ARG A N 1
ATOM 1542 C CA . ARG A 1 194 ? -5.117 -6.889 18.600 1.00 96.44 194 ARG A CA 1
ATOM 1543 C C . ARG A 1 194 ? -5.491 -5.527 19.161 1.00 96.44 194 ARG A C 1
ATOM 1545 O O . ARG A 1 194 ? -4.850 -4.515 18.892 1.00 96.44 194 ARG A O 1
ATOM 1552 N N . LEU A 1 195 ? -6.470 -5.540 20.059 1.00 96.62 195 LEU A N 1
ATOM 1553 C CA . LEU A 1 195 ? -6.810 -4.399 20.900 1.00 96.62 195 LEU A CA 1
ATOM 1554 C C . LEU A 1 195 ? -6.340 -4.635 22.331 1.00 96.62 195 LEU A C 1
ATOM 1556 O O . LEU A 1 195 ? -6.497 -5.716 22.902 1.00 96.62 195 LEU A O 1
ATOM 1560 N N . LYS A 1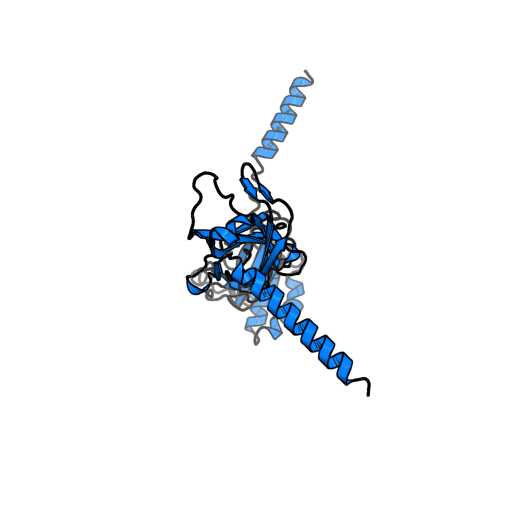 196 ? -5.826 -3.583 22.960 1.00 96.19 196 LYS A N 1
ATOM 1561 C CA . LYS A 1 196 ? -5.466 -3.576 24.376 1.00 96.19 196 LYS A CA 1
ATOM 1562 C C . LYS A 1 196 ? -6.503 -2.794 25.164 1.00 96.19 196 LYS A C 1
ATOM 1564 O O . LYS A 1 196 ? -6.664 -1.597 24.950 1.00 96.19 196 LYS A O 1
ATOM 1569 N N . LEU A 1 197 ? -7.167 -3.435 26.125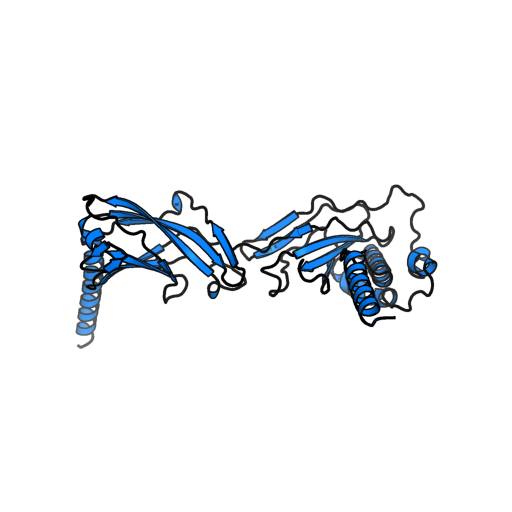 1.00 95.50 197 LEU A N 1
ATOM 1570 C CA . LEU A 1 197 ? -8.044 -2.729 27.060 1.00 95.50 197 LEU A CA 1
ATOM 1571 C C . LEU A 1 197 ? -7.209 -1.797 27.947 1.00 95.50 197 LEU A C 1
ATOM 1573 O O . LEU A 1 197 ? -6.420 -2.258 28.773 1.00 95.50 197 LEU A O 1
ATOM 1577 N N . LEU A 1 198 ? -7.391 -0.487 27.786 1.00 94.75 198 LEU A N 1
ATOM 1578 C CA . LEU A 1 198 ? -6.690 0.526 28.576 1.00 94.75 198 LEU A CA 1
ATOM 1579 C C . LEU A 1 198 ? -7.489 0.858 29.835 1.00 94.75 198 LEU A C 1
ATOM 1581 O O . LEU A 1 198 ? -7.001 0.730 30.964 1.00 94.75 198 LEU A O 1
ATOM 1585 N N . SER A 1 199 ? -8.752 1.236 29.657 1.00 93.50 199 SER A N 1
ATOM 1586 C CA . SER A 1 199 ? -9.618 1.623 30.763 1.00 93.50 199 SER A CA 1
ATOM 1587 C C . SER A 1 199 ? -11.071 1.221 30.541 1.00 93.50 199 SER A C 1
ATOM 1589 O O . SER A 1 199 ? -11.531 0.980 29.428 1.00 93.50 199 SER A O 1
ATOM 1591 N N . MET A 1 200 ? -11.766 1.118 31.668 1.00 92.75 200 MET A N 1
ATOM 1592 C CA . MET A 1 200 ? -13.201 0.930 31.764 1.00 92.75 200 MET A CA 1
ATOM 1593 C C . MET A 1 200 ? -13.645 1.751 32.966 1.00 92.75 200 MET A C 1
ATOM 1595 O O . MET A 1 200 ? -13.222 1.467 34.090 1.00 92.75 200 MET A O 1
ATOM 1599 N N . ILE A 1 201 ? -14.389 2.823 32.720 1.00 91.81 201 ILE A N 1
ATOM 1600 C CA . ILE A 1 201 ? -14.695 3.843 33.724 1.00 91.81 201 ILE A CA 1
ATOM 1601 C C . ILE A 1 201 ? -16.207 3.976 33.828 1.00 91.81 201 ILE A C 1
ATOM 1603 O O . ILE A 1 201 ? -16.880 4.183 32.825 1.00 91.81 201 ILE A O 1
ATOM 1607 N N . TYR A 1 202 ? -16.727 3.857 35.048 1.00 92.44 202 TYR A N 1
ATOM 1608 C CA . TYR A 1 202 ? -18.125 4.144 35.338 1.00 92.44 202 TYR A CA 1
ATOM 1609 C C . TYR A 1 202 ? -18.335 5.650 35.498 1.00 92.44 202 TYR A C 1
ATOM 1611 O O . TYR A 1 202 ? -17.653 6.308 36.286 1.00 92.44 202 TYR A O 1
ATOM 1619 N N . GLU A 1 203 ? -19.334 6.166 34.801 1.00 92.31 203 GLU A N 1
ATOM 1620 C CA . GLU A 1 203 ? -19.798 7.538 34.881 1.00 92.31 203 GLU A CA 1
ATOM 1621 C C . GLU A 1 203 ? -21.240 7.537 35.408 1.00 92.31 203 GLU A C 1
ATOM 1623 O O . GLU A 1 203 ? -22.103 6.857 34.844 1.00 92.31 203 GLU A O 1
ATOM 1628 N N . PRO A 1 204 ? -21.555 8.317 36.460 1.00 92.25 204 PRO A N 1
ATOM 1629 C CA . PRO A 1 204 ? -22.907 8.431 37.009 1.00 92.25 204 PRO A CA 1
ATOM 1630 C C . PRO A 1 204 ? -23.792 9.332 36.127 1.00 92.25 204 PRO A C 1
ATOM 1632 O O . PRO A 1 204 ? -24.454 10.252 36.604 1.00 92.25 204 PRO A O 1
ATOM 1635 N N . LYS A 1 205 ? -23.755 9.105 34.815 1.00 93.94 205 LYS A N 1
ATOM 1636 C CA . LYS A 1 205 ? -24.541 9.791 33.797 1.00 93.94 205 LYS A CA 1
ATOM 1637 C C . LYS A 1 205 ? -25.424 8.754 33.122 1.00 93.94 205 LYS A C 1
ATOM 1639 O O . LYS A 1 205 ? -24.940 7.692 32.762 1.00 93.94 205 LYS A O 1
ATOM 1644 N N . LYS A 1 206 ? -26.703 9.071 32.932 1.00 94.19 206 LYS A N 1
ATOM 1645 C CA . LYS A 1 206 ? -27.646 8.175 32.258 1.00 94.19 206 LYS A CA 1
ATOM 1646 C C . LYS A 1 206 ? -27.149 7.839 30.843 1.00 94.19 206 LYS A C 1
ATOM 1648 O O . LYS A 1 206 ? -26.855 8.758 30.073 1.00 94.19 206 LYS A O 1
ATOM 1653 N N . TYR A 1 207 ? -27.101 6.552 30.511 1.00 93.19 207 TYR A N 1
ATOM 1654 C CA . TYR A 1 207 ? -26.891 6.077 29.146 1.00 93.19 207 TYR A CA 1
ATOM 1655 C C . TYR A 1 207 ? -28.248 5.963 28.456 1.00 93.19 207 TYR A C 1
ATOM 1657 O O . TYR A 1 207 ? -29.177 5.380 29.016 1.00 93.19 207 TYR A O 1
ATOM 1665 N N . VAL A 1 208 ? -28.369 6.530 27.259 1.00 91.06 208 VAL A N 1
ATOM 1666 C CA . VAL A 1 208 ? -29.589 6.472 26.449 1.00 91.06 208 VAL A CA 1
ATOM 1667 C C . VAL A 1 208 ? -29.176 6.160 25.021 1.00 91.06 208 VAL A C 1
ATOM 1669 O O . VAL A 1 208 ? -28.450 6.941 24.409 1.00 91.06 208 VAL A O 1
ATOM 1672 N N . ALA A 1 209 ? -29.644 5.032 24.499 1.00 89.62 209 ALA A N 1
ATOM 1673 C CA . ALA A 1 209 ? -29.401 4.619 23.125 1.00 89.62 209 ALA A CA 1
ATOM 1674 C C . ALA A 1 209 ? -30.665 3.967 22.561 1.00 89.62 209 ALA A C 1
ATOM 1676 O O . ALA A 1 209 ? -31.090 2.908 23.018 1.00 89.62 209 ALA A O 1
ATOM 1677 N N . GLN A 1 210 ? -31.266 4.609 21.556 1.00 85.00 210 GLN A N 1
ATOM 1678 C CA . GLN A 1 210 ? -32.523 4.173 20.939 1.00 85.00 210 GLN A CA 1
ATOM 1679 C C . GLN A 1 210 ? -33.630 3.930 21.990 1.00 85.00 210 GLN A C 1
ATOM 1681 O O . GLN A 1 210 ? -34.126 4.890 22.574 1.00 85.00 210 GLN A O 1
ATOM 1686 N N . ASN A 1 211 ? -33.995 2.667 22.247 1.00 85.25 211 ASN A N 1
ATOM 1687 C CA . ASN A 1 211 ? -35.029 2.250 23.207 1.00 85.25 211 ASN A CA 1
ATOM 1688 C C . ASN A 1 211 ? -34.454 1.657 24.507 1.00 85.25 211 ASN A C 1
ATOM 1690 O O . ASN A 1 211 ? -35.188 1.049 25.286 1.00 85.25 211 ASN A O 1
ATOM 1694 N N . TYR A 1 212 ? -33.147 1.781 24.716 1.00 89.00 212 TYR A N 1
ATOM 1695 C CA . TYR A 1 212 ? -32.437 1.242 25.865 1.00 89.00 212 TYR A CA 1
ATOM 1696 C C . TYR A 1 212 ? -31.910 2.375 26.745 1.00 89.00 212 TYR A C 1
ATOM 1698 O O . TYR A 1 212 ? -31.314 3.344 26.263 1.00 89.00 212 TYR A O 1
ATOM 1706 N N . GLU A 1 213 ? -32.125 2.240 28.051 1.00 91.25 213 GLU A N 1
ATOM 1707 C CA . GLU A 1 213 ? -31.713 3.225 29.042 1.00 91.25 213 GLU A CA 1
ATOM 1708 C C . GLU A 1 213 ? -31.059 2.550 30.248 1.00 91.25 213 GLU A C 1
ATOM 1710 O O . GLU A 1 213 ? -31.573 1.567 30.779 1.00 91.25 213 GLU A O 1
ATOM 1715 N N . ALA A 1 214 ? -29.969 3.140 30.736 1.00 91.56 214 ALA A N 1
ATOM 1716 C CA . ALA A 1 214 ? -29.300 2.713 31.957 1.00 91.56 214 ALA A CA 1
ATOM 1717 C C . ALA A 1 214 ? -28.990 3.908 32.862 1.00 91.56 214 ALA A C 1
ATOM 1719 O O . ALA A 1 214 ? -28.718 5.012 32.393 1.00 91.56 214 ALA A O 1
ATOM 1720 N N . ASN A 1 215 ? -28.992 3.687 34.178 1.00 92.25 215 ASN A N 1
ATOM 1721 C CA . ASN A 1 215 ? -28.785 4.752 35.172 1.00 92.25 215 ASN A CA 1
ATOM 1722 C C . ASN A 1 215 ? -27.355 5.317 35.204 1.00 92.25 215 ASN A C 1
ATOM 1724 O O . ASN A 1 215 ? -27.122 6.365 35.803 1.00 92.25 215 ASN A O 1
ATOM 1728 N N . GLY A 1 216 ? -26.412 4.634 34.566 1.00 93.19 216 GLY A N 1
ATOM 1729 C CA . GLY A 1 216 ? -25.028 5.047 34.417 1.00 93.19 216 GLY A CA 1
ATOM 1730 C C . GLY A 1 216 ? -24.491 4.650 33.045 1.00 93.19 216 GLY A C 1
ATOM 1731 O O . GLY A 1 216 ? -25.088 3.827 32.342 1.00 93.19 216 GLY A O 1
ATOM 1732 N N . THR A 1 217 ? -23.325 5.184 32.715 1.00 94.06 217 THR A N 1
ATOM 1733 C CA . THR A 1 217 ? -22.581 4.879 31.493 1.00 94.06 217 THR A CA 1
ATOM 1734 C C . THR A 1 217 ? -21.250 4.258 31.876 1.00 94.06 217 THR A C 1
ATOM 1736 O O . THR A 1 217 ? -20.637 4.637 32.872 1.00 94.06 217 THR A O 1
ATOM 1739 N N . ILE A 1 218 ? -20.784 3.301 31.087 1.00 93.50 218 ILE A N 1
ATOM 1740 C CA . ILE A 1 218 ? -19.428 2.774 31.179 1.00 93.50 218 ILE A CA 1
ATOM 1741 C C . ILE A 1 218 ? -18.703 3.160 29.904 1.00 93.50 218 ILE A C 1
ATOM 1743 O O . ILE A 1 218 ? -19.079 2.720 28.818 1.00 93.50 218 ILE A O 1
ATOM 1747 N N . THR A 1 219 ? -17.651 3.954 30.052 1.00 94.12 219 THR A N 1
ATOM 1748 C CA . THR A 1 219 ? -16.750 4.315 28.959 1.00 94.12 219 THR A CA 1
ATOM 1749 C C . THR A 1 219 ? -15.636 3.277 28.886 1.00 94.12 219 THR A C 1
ATOM 1751 O O . THR A 1 219 ? -14.916 3.056 29.865 1.00 94.12 219 THR A O 1
ATOM 1754 N N . ILE A 1 220 ? -15.503 2.626 27.734 1.00 95.12 220 ILE A N 1
ATOM 1755 C CA . ILE A 1 220 ? -14.487 1.614 27.438 1.00 95.12 220 ILE A CA 1
ATOM 1756 C C . ILE A 1 220 ? -13.477 2.231 26.482 1.00 95.12 220 ILE A C 1
ATOM 1758 O O . ILE A 1 220 ? -13.857 2.777 25.450 1.00 95.12 220 ILE A O 1
ATOM 1762 N N . LYS A 1 221 ? -12.190 2.114 26.811 1.00 96.38 221 LYS A N 1
ATOM 1763 C CA . LYS A 1 221 ? -11.100 2.613 25.976 1.00 96.38 221 LYS A CA 1
ATOM 1764 C C . LYS A 1 221 ? -10.156 1.490 25.587 1.00 96.38 221 LYS A C 1
ATOM 1766 O O . LYS A 1 221 ? -9.575 0.834 26.461 1.00 96.38 221 LYS A O 1
ATOM 1771 N N . PHE A 1 222 ? -9.956 1.327 24.286 1.00 97.69 222 PHE A N 1
ATOM 1772 C CA . PHE A 1 222 ? -8.958 0.429 23.723 1.00 97.69 222 PHE A CA 1
ATOM 1773 C C . PHE A 1 222 ? -7.792 1.209 23.124 1.00 97.69 222 PHE A C 1
ATOM 1775 O O . PHE A 1 222 ? -7.966 2.316 22.622 1.00 97.69 222 PHE A O 1
ATOM 1782 N N . GLY A 1 223 ? -6.606 0.612 23.191 1.00 97.06 223 GLY A N 1
ATOM 1783 C CA . GLY A 1 223 ? -5.428 1.020 22.438 1.00 97.06 223 GLY A CA 1
ATOM 1784 C C . GLY A 1 223 ? -5.126 0.007 21.340 1.00 97.06 223 GLY A C 1
ATOM 1785 O O . GLY A 1 223 ? -5.327 -1.191 21.552 1.00 97.06 223 GLY A O 1
ATOM 1786 N N . TYR A 1 224 ? -4.633 0.484 20.205 1.00 95.56 224 TYR A N 1
ATOM 1787 C CA . TYR A 1 224 ? -4.157 -0.335 19.091 1.00 95.56 224 TYR A CA 1
ATOM 1788 C C . TYR A 1 224 ? -2.703 0.009 18.746 1.00 95.56 224 TYR A C 1
ATOM 1790 O O . TYR A 1 224 ? -2.154 1.000 19.230 1.00 95.56 224 TYR A O 1
ATOM 1798 N N . GLU A 1 225 ? -2.056 -0.846 17.959 1.00 93.38 225 GLU A N 1
ATOM 1799 C CA . GLU A 1 225 ? -0.683 -0.621 17.501 1.00 93.38 225 GLU A CA 1
ATOM 1800 C C . GLU A 1 225 ? -0.667 0.328 16.289 1.00 93.38 225 GLU A C 1
ATOM 1802 O O . GLU A 1 225 ? -1.530 0.197 15.420 1.00 93.38 225 GLU A O 1
ATOM 1807 N N . PRO A 1 226 ? 0.284 1.278 16.215 1.00 91.12 226 PRO A N 1
ATOM 1808 C CA . PRO A 1 226 ? 0.382 2.206 15.089 1.00 91.12 226 PRO A CA 1
ATOM 1809 C C . PRO A 1 226 ? 0.643 1.463 13.771 1.00 91.12 226 PRO A C 1
ATOM 1811 O O . PRO A 1 226 ? 1.365 0.462 13.757 1.00 91.12 226 PRO A O 1
ATOM 1814 N N . SER A 1 227 ? 0.085 1.969 12.669 1.00 90.25 227 SER A N 1
ATOM 1815 C CA . SER A 1 227 ? 0.320 1.434 11.323 1.00 90.25 227 SER A CA 1
ATOM 1816 C C . SER A 1 227 ? 1.442 2.204 10.618 1.00 90.25 227 SER A C 1
ATOM 1818 O O . SER A 1 227 ? 1.715 3.363 10.920 1.00 90.25 227 SER A O 1
ATOM 1820 N N . ALA A 1 228 ? 2.075 1.588 9.619 1.00 91.81 228 ALA A N 1
ATOM 1821 C CA . ALA A 1 228 ? 2.986 2.280 8.703 1.00 91.81 228 ALA A CA 1
ATOM 1822 C C . ALA A 1 228 ? 2.243 3.009 7.562 1.00 91.81 228 ALA A C 1
ATOM 1824 O O . ALA A 1 228 ? 2.847 3.321 6.536 1.00 91.81 228 ALA A O 1
ATOM 1825 N N . TRP A 1 229 ? 0.930 3.229 7.707 1.00 92.12 229 TRP A N 1
ATOM 1826 C CA . TRP A 1 229 ? 0.072 3.794 6.666 1.00 92.12 229 TRP A CA 1
ATOM 1827 C C . TRP A 1 229 ? 0.652 5.110 6.118 1.00 92.12 229 TRP A C 1
ATOM 1829 O O . TRP A 1 229 ? 0.901 6.028 6.905 1.00 92.12 229 TRP A O 1
ATOM 1839 N N . PRO A 1 230 ? 0.858 5.259 4.793 1.00 89.81 230 PRO A N 1
ATOM 1840 C CA . PRO A 1 230 ? 1.620 6.390 4.256 1.00 89.81 230 PRO A CA 1
ATOM 1841 C C . PRO A 1 230 ? 0.961 7.760 4.451 1.00 89.81 230 PRO A C 1
ATOM 1843 O O . PRO A 1 230 ? 1.653 8.777 4.435 1.00 89.81 230 PRO A O 1
ATOM 1846 N N . LEU A 1 231 ? -0.363 7.802 4.638 1.00 89.81 231 LEU A N 1
ATOM 1847 C CA . LEU A 1 231 ? -1.109 9.036 4.929 1.00 89.81 231 LEU A CA 1
ATOM 1848 C C . LEU A 1 231 ? -1.173 9.347 6.437 1.00 89.81 231 LEU A C 1
ATOM 1850 O O . LEU A 1 231 ? -1.702 10.384 6.839 1.00 89.81 231 LEU A O 1
ATOM 1854 N N . GLY A 1 232 ? -0.583 8.476 7.262 1.00 89.25 232 GLY A N 1
ATOM 1855 C CA . GLY A 1 232 ? -0.539 8.556 8.718 1.00 89.25 232 GLY A CA 1
ATOM 1856 C C . GLY A 1 232 ? -1.826 8.081 9.394 1.00 89.25 232 GLY A C 1
ATOM 1857 O O . GLY A 1 232 ? -2.904 8.105 8.813 1.00 89.25 232 GLY A O 1
ATOM 1858 N N . ASP A 1 233 ? -1.748 7.714 10.674 1.00 86.69 233 ASP A N 1
ATOM 1859 C CA . ASP A 1 233 ? -2.906 7.205 11.438 1.00 86.69 233 ASP A CA 1
ATOM 1860 C C . ASP A 1 233 ? -4.011 8.256 11.664 1.00 86.69 233 ASP A C 1
ATOM 1862 O O . ASP A 1 233 ? -5.112 7.959 12.135 1.00 86.69 233 ASP A O 1
ATOM 1866 N N . GLY A 1 234 ? -3.727 9.523 11.350 1.00 89.12 234 GLY A N 1
ATOM 1867 C CA . GLY A 1 234 ? -4.734 10.579 11.296 1.00 89.12 234 GLY A CA 1
ATOM 1868 C C . GLY A 1 234 ? -5.841 10.265 10.290 1.00 89.12 234 GLY A C 1
ATOM 1869 O O . GLY A 1 234 ? -6.997 10.524 10.606 1.00 89.12 234 GLY A O 1
ATOM 1870 N N . ASP A 1 235 ? -5.465 9.653 9.168 1.00 92.00 235 ASP A N 1
ATOM 1871 C CA . ASP A 1 235 ? -6.322 9.249 8.050 1.00 92.00 235 ASP A CA 1
ATOM 1872 C C . ASP A 1 235 ? -7.103 7.951 8.301 1.00 92.00 235 ASP A C 1
ATOM 1874 O O . ASP A 1 235 ? -7.987 7.605 7.527 1.00 92.00 235 ASP A O 1
ATOM 1878 N N . LEU A 1 236 ? -6.755 7.215 9.361 1.00 93.94 236 LEU A N 1
ATOM 1879 C CA . LEU A 1 236 ? -7.371 5.932 9.662 1.00 93.94 236 LEU A CA 1
ATOM 1880 C C . LEU A 1 236 ? -8.512 6.075 10.674 1.00 93.94 236 LEU A C 1
ATOM 1882 O O . LEU A 1 236 ? -8.339 6.628 11.775 1.00 93.94 236 LEU A O 1
ATOM 1886 N N . GLU A 1 237 ? -9.647 5.482 10.323 1.00 94.75 237 GLU A N 1
ATOM 1887 C CA . GLU A 1 237 ? -10.733 5.128 11.226 1.00 94.75 237 GLU A CA 1
ATOM 1888 C C . GLU A 1 237 ? -10.652 3.627 11.541 1.00 94.75 237 GLU A C 1
ATOM 1890 O O . GLU A 1 237 ? -10.662 2.775 10.654 1.00 94.75 237 GLU A O 1
ATOM 1895 N N . VAL A 1 238 ? -10.527 3.293 12.827 1.00 95.56 238 VAL A N 1
ATOM 1896 C CA . VAL A 1 238 ? -10.393 1.909 13.304 1.00 95.56 238 VAL A CA 1
ATOM 1897 C C . VAL A 1 238 ? -11.701 1.482 13.947 1.00 95.56 238 VAL A C 1
ATOM 1899 O O . VAL A 1 238 ? -12.104 2.037 14.970 1.00 95.56 238 VAL A O 1
ATOM 1902 N N . ILE A 1 239 ? -12.326 0.456 13.380 1.00 95.19 239 ILE A N 1
ATOM 1903 C CA . ILE A 1 239 ? -13.628 -0.045 13.806 1.00 95.19 239 ILE A CA 1
ATOM 1904 C C . ILE A 1 239 ? -13.425 -1.387 14.522 1.00 95.19 239 ILE A C 1
ATOM 1906 O O . ILE A 1 239 ? -12.965 -2.368 13.919 1.00 95.19 239 ILE A O 1
ATOM 1910 N N . PRO A 1 240 ? -13.733 -1.469 15.826 1.00 96.12 240 PRO A N 1
ATOM 1911 C CA . PRO A 1 240 ? -13.612 -2.709 16.567 1.00 96.12 240 PRO A CA 1
ATOM 1912 C C . PRO A 1 240 ? -14.839 -3.596 16.362 1.00 96.12 240 PRO A C 1
ATOM 1914 O O . PRO A 1 240 ? -15.973 -3.126 16.315 1.00 96.12 240 PRO A O 1
ATOM 1917 N N . MET A 1 241 ? -14.623 -4.906 16.403 1.00 94.38 241 MET A N 1
ATOM 1918 C CA . MET A 1 241 ? -15.678 -5.826 16.801 1.00 94.38 241 MET A CA 1
ATOM 1919 C C . MET A 1 241 ? -15.719 -5.848 18.327 1.00 94.38 241 MET A C 1
ATOM 1921 O O . MET A 1 241 ? -14.712 -6.128 18.978 1.00 94.38 241 MET A O 1
ATOM 1925 N N . PHE A 1 242 ? -16.893 -5.611 18.905 1.00 94.44 242 PHE A N 1
ATOM 1926 C CA . PHE A 1 242 ? -17.129 -5.740 20.340 1.00 94.44 242 PHE A CA 1
ATOM 1927 C C . PHE A 1 242 ? -18.407 -6.549 20.566 1.00 94.44 242 PHE A C 1
ATOM 1929 O O . PHE A 1 242 ? -19.518 -6.020 20.558 1.00 94.44 242 PHE A O 1
ATOM 1936 N N . HIS A 1 243 ? -18.252 -7.865 20.705 1.00 91.31 243 HIS A N 1
ATOM 1937 C CA . HIS A 1 243 ? -19.369 -8.803 20.701 1.00 91.31 243 HIS A CA 1
ATOM 1938 C C . HIS A 1 243 ? -19.656 -9.344 22.101 1.00 91.31 243 HIS A C 1
ATOM 1940 O O . HIS A 1 243 ? -18.769 -9.851 22.790 1.00 91.31 243 HIS A O 1
ATOM 1946 N N . MET A 1 244 ? -20.918 -9.258 22.519 1.00 90.38 244 MET A N 1
ATOM 1947 C CA . MET A 1 244 ? -21.386 -9.825 23.779 1.00 90.38 244 MET A CA 1
ATOM 1948 C C . MET A 1 244 ? -21.545 -11.340 23.638 1.00 90.38 244 MET A C 1
ATOM 1950 O O . MET A 1 244 ? -22.396 -11.810 22.894 1.00 90.38 244 MET A O 1
ATOM 1954 N N . MET A 1 245 ? -20.748 -12.101 24.384 1.00 86.94 245 MET A N 1
ATOM 1955 C CA . MET A 1 245 ? -20.767 -13.565 24.338 1.00 86.94 245 MET A CA 1
ATOM 1956 C C . MET A 1 245 ? -21.858 -14.147 25.236 1.00 86.94 245 MET A C 1
ATOM 1958 O O . MET A 1 245 ? -22.625 -15.013 24.826 1.00 86.94 245 MET A O 1
ATOM 1962 N N . LEU A 1 246 ? -21.891 -13.711 26.497 1.00 85.00 246 LEU A N 1
ATOM 1963 C CA . LEU A 1 246 ? -22.816 -14.220 27.508 1.00 85.00 246 LEU A CA 1
ATOM 1964 C C . LEU A 1 246 ? -22.979 -13.218 28.648 1.00 85.00 246 LEU A C 1
ATOM 1966 O O . LEU A 1 246 ? -22.037 -12.505 28.987 1.00 85.00 246 LEU A O 1
ATOM 1970 N N . CYS A 1 247 ? -24.143 -13.234 29.288 1.00 85.88 247 CYS A N 1
ATOM 1971 C CA . CYS A 1 247 ? -24.388 -12.573 30.566 1.00 85.88 247 CYS A CA 1
ATOM 1972 C C . CYS A 1 247 ? -24.809 -13.625 31.588 1.00 85.88 247 CYS A C 1
ATOM 1974 O O . CYS A 1 247 ? -25.545 -14.551 31.249 1.00 85.88 247 CYS A O 1
ATOM 1976 N N . ALA A 1 248 ? -24.344 -13.492 32.831 1.00 85.88 248 ALA A N 1
ATOM 1977 C CA . ALA A 1 248 ? -24.751 -14.396 33.904 1.00 85.88 248 ALA A CA 1
ATOM 1978 C C . ALA A 1 248 ? -26.243 -14.232 34.238 1.00 85.88 248 ALA A C 1
ATOM 1980 O O . ALA A 1 248 ? -26.918 -15.209 34.548 1.00 85.88 248 ALA A O 1
ATOM 1981 N N . GLU A 1 249 ? -26.750 -13.001 34.140 1.00 82.81 249 GLU A N 1
ATOM 1982 C CA . GLU A 1 249 ? -28.145 -12.647 34.408 1.00 82.81 249 GLU A CA 1
ATOM 1983 C C . GLU A 1 249 ? -28.714 -11.904 33.184 1.00 82.81 249 GLU A C 1
ATOM 1985 O O . GLU A 1 249 ? -28.678 -10.672 33.138 1.00 82.81 249 GLU A O 1
ATOM 1990 N N . PRO A 1 250 ? -29.154 -12.623 32.131 1.00 77.44 250 PRO A N 1
ATOM 1991 C CA . PRO A 1 250 ? -29.677 -11.989 30.928 1.00 77.44 250 PRO A CA 1
ATOM 1992 C C . PRO A 1 250 ? -31.032 -11.334 31.211 1.00 77.44 250 PRO A C 1
ATOM 1994 O O . PRO A 1 250 ? -31.908 -11.926 31.837 1.00 77.44 250 PRO A O 1
ATOM 1997 N N . ASP A 1 251 ? -31.222 -10.128 30.690 1.00 75.69 251 ASP A N 1
ATOM 1998 C CA . ASP A 1 251 ? -32.510 -9.442 30.696 1.00 75.69 251 ASP A CA 1
ATOM 1999 C C . ASP A 1 251 ? -33.079 -9.463 29.279 1.00 75.69 251 ASP A C 1
ATOM 2001 O O . ASP A 1 251 ? -32.501 -8.892 28.357 1.00 75.69 251 ASP A O 1
ATOM 2005 N N . LEU A 1 252 ? -34.199 -10.160 29.106 1.00 76.50 252 LEU A N 1
ATOM 2006 C CA . LEU A 1 252 ? -34.864 -10.316 27.812 1.00 76.50 252 LEU A CA 1
ATOM 2007 C C . LEU A 1 252 ? -35.922 -9.236 27.558 1.00 76.50 252 LEU A C 1
ATOM 2009 O O . LEU A 1 252 ? -36.572 -9.251 26.515 1.00 76.50 252 LEU A O 1
ATOM 2013 N N . THR A 1 253 ? -36.128 -8.317 28.506 1.00 74.75 253 THR A N 1
ATOM 2014 C CA . THR A 1 253 ? -37.142 -7.261 28.382 1.00 74.75 253 THR A CA 1
ATOM 2015 C C . THR A 1 253 ? -36.672 -6.092 27.520 1.00 74.75 253 THR A C 1
ATOM 2017 O O . THR A 1 253 ? -37.503 -5.342 27.010 1.00 74.75 253 THR A O 1
ATOM 2020 N N . GLN A 1 254 ? -35.357 -5.948 27.323 1.00 73.81 254 GLN A N 1
ATOM 2021 C CA . GLN A 1 254 ? -34.754 -4.879 26.534 1.00 73.81 254 GLN A CA 1
ATOM 2022 C C . GLN A 1 254 ? -33.649 -5.426 25.630 1.00 73.81 254 GLN A C 1
ATOM 2024 O O . GLN A 1 254 ? -32.773 -6.167 26.074 1.00 73.81 254 GLN A O 1
ATOM 2029 N N . ALA A 1 255 ? -33.665 -5.026 24.359 1.00 80.69 255 ALA A N 1
ATOM 2030 C CA . ALA A 1 255 ? -32.563 -5.305 23.449 1.00 80.69 255 ALA A CA 1
ATOM 2031 C C . ALA A 1 255 ? -31.366 -4.411 23.805 1.00 80.69 255 ALA A C 1
ATOM 2033 O O . ALA A 1 255 ? -31.485 -3.186 23.809 1.00 80.69 255 ALA A O 1
ATOM 2034 N N . VAL A 1 256 ? -30.221 -5.025 24.107 1.00 84.56 256 VAL A N 1
ATOM 2035 C CA . VAL A 1 256 ? -28.972 -4.299 24.362 1.00 84.56 256 VAL A CA 1
ATOM 2036 C C . VAL A 1 256 ? -28.430 -3.786 23.023 1.00 84.56 256 VAL A C 1
ATOM 2038 O O . VAL A 1 256 ? -28.246 -4.599 22.112 1.00 84.56 256 VAL A O 1
ATOM 2041 N N . PRO A 1 257 ? -28.186 -2.473 22.870 1.00 86.69 257 PRO A N 1
ATOM 2042 C CA . PRO A 1 257 ? -27.645 -1.928 21.633 1.00 86.69 257 PRO A CA 1
ATOM 2043 C C . PRO A 1 257 ? -26.202 -2.394 21.420 1.00 86.69 257 PRO A C 1
ATOM 2045 O O . PRO A 1 257 ? -25.451 -2.602 22.376 1.00 86.69 257 PRO A O 1
ATOM 2048 N N . VAL A 1 258 ? -25.808 -2.532 20.153 1.00 86.38 258 VAL A N 1
ATOM 2049 C CA . VAL A 1 258 ? -24.403 -2.754 19.794 1.00 86.38 258 VAL A CA 1
ATOM 2050 C C . VAL A 1 258 ? -23.627 -1.479 20.133 1.00 86.38 258 VAL A C 1
ATOM 2052 O O . VAL A 1 258 ? -24.045 -0.404 19.701 1.00 86.38 258 VAL A O 1
ATOM 2055 N N . PRO A 1 259 ? -22.535 -1.555 20.909 1.00 89.44 259 PRO A N 1
ATOM 2056 C CA . PRO A 1 259 ? -21.782 -0.362 21.265 1.00 89.44 259 PRO A CA 1
ATOM 2057 C C . PRO A 1 259 ? -21.087 0.232 20.043 1.00 89.44 259 PRO A C 1
ATOM 2059 O O . PRO A 1 259 ? -20.396 -0.476 19.312 1.00 89.44 259 PRO A O 1
ATOM 2062 N N . GLU A 1 260 ? -21.242 1.537 19.858 1.00 91.38 260 GLU A N 1
ATOM 2063 C CA . GLU A 1 260 ? -20.504 2.296 18.853 1.00 91.38 260 GLU A CA 1
ATOM 2064 C C . GLU A 1 260 ? -19.179 2.778 19.451 1.00 91.38 260 GLU A C 1
ATOM 2066 O O . GLU A 1 260 ? -19.110 3.177 20.620 1.00 91.38 260 GLU A O 1
ATOM 2071 N N . PHE A 1 261 ? -18.124 2.722 18.641 1.00 94.62 261 PHE A N 1
ATOM 2072 C CA . PHE A 1 261 ? -16.793 3.193 19.001 1.00 94.62 261 PHE A CA 1
ATOM 2073 C C . PHE A 1 261 ? -16.377 4.311 18.057 1.00 94.62 261 PHE A C 1
ATOM 2075 O O . PHE A 1 261 ? -16.652 4.260 16.864 1.00 94.62 261 PHE A O 1
ATOM 2082 N N . SER A 1 262 ? -15.679 5.299 18.601 1.00 93.62 262 SER A N 1
ATOM 2083 C CA . SER A 1 262 ? -15.117 6.417 17.849 1.00 93.62 262 SER A CA 1
ATOM 2084 C C . SER A 1 262 ? -13.648 6.620 18.200 1.00 93.62 262 SER A C 1
ATOM 2086 O O . SER A 1 262 ? -13.179 6.162 19.248 1.00 93.62 262 SER A O 1
ATOM 2088 N N . LYS A 1 263 ? -12.926 7.367 17.361 1.00 92.69 263 LYS A N 1
ATOM 2089 C CA . LYS A 1 263 ? -11.540 7.776 17.626 1.00 92.69 263 LYS A CA 1
ATOM 2090 C C . LYS A 1 263 ? -11.430 8.458 18.995 1.00 92.69 263 LYS A C 1
ATOM 2092 O O . LYS A 1 263 ? -12.147 9.415 19.290 1.00 92.69 263 LYS A O 1
ATOM 2097 N N . GLY A 1 264 ? -10.551 7.934 19.845 1.00 90.94 264 GLY A N 1
ATOM 2098 C CA . GLY A 1 264 ? -10.285 8.491 21.167 1.00 90.94 264 GLY A CA 1
ATOM 2099 C C . GLY A 1 264 ? -9.481 9.790 21.085 1.00 90.94 264 GLY A C 1
ATOM 2100 O O . GLY A 1 264 ? -8.910 10.135 20.051 1.00 90.94 264 GLY A O 1
ATOM 2101 N N . LYS A 1 265 ? -9.417 10.527 22.200 1.00 89.62 265 LYS A N 1
ATOM 2102 C CA . LYS A 1 265 ? -8.644 11.785 22.274 1.00 89.62 265 LYS A CA 1
ATOM 2103 C C . LYS A 1 265 ? -7.132 11.569 22.228 1.00 89.62 265 LYS A C 1
ATOM 2105 O O . LYS A 1 265 ? -6.402 12.460 21.803 1.00 89.62 265 LYS A O 1
ATOM 2110 N N . ASP A 1 266 ? -6.680 10.410 22.700 1.00 91.06 266 ASP A N 1
ATOM 2111 C CA . ASP A 1 266 ? -5.268 10.042 22.692 1.00 91.06 266 ASP A CA 1
ATOM 2112 C C . ASP A 1 266 ? -4.933 9.302 21.394 1.00 91.06 266 ASP A C 1
ATOM 2114 O O . ASP A 1 266 ? -5.773 8.594 20.832 1.00 91.06 266 ASP A O 1
ATOM 2118 N N . GLN A 1 267 ? -3.688 9.430 20.936 1.00 90.81 267 GLN A N 1
ATOM 2119 C CA . GLN A 1 267 ? -3.218 8.704 19.758 1.00 90.81 267 GLN A CA 1
ATOM 2120 C C . GLN A 1 267 ? -3.378 7.194 19.935 1.00 90.81 267 GLN A C 1
ATOM 2122 O O . GLN A 1 267 ? -3.143 6.657 21.018 1.00 90.81 267 GLN A O 1
ATOM 2127 N N . TYR A 1 268 ? -3.752 6.526 18.846 1.00 94.00 268 TYR A N 1
ATOM 2128 C CA . TYR A 1 268 ? -3.916 5.074 18.778 1.00 94.00 268 TYR A CA 1
ATOM 2129 C C . TYR A 1 268 ? -4.954 4.517 19.750 1.00 94.00 268 TYR A C 1
ATOM 2131 O O . TYR A 1 268 ? -4.795 3.424 20.295 1.00 94.00 268 TYR A O 1
ATOM 2139 N N . THR A 1 269 ? -6.015 5.287 20.006 1.00 95.50 269 THR A N 1
ATOM 2140 C CA . THR A 1 269 ? -7.102 4.852 20.880 1.00 95.50 269 THR A CA 1
ATOM 2141 C C . THR A 1 269 ? -8.462 4.962 20.220 1.00 95.50 269 THR A C 1
ATOM 2143 O O . THR A 1 269 ? -8.699 5.817 19.367 1.00 95.50 269 THR A O 1
ATOM 2146 N N . ILE A 1 270 ? -9.358 4.080 20.649 1.00 96.44 270 ILE A N 1
ATOM 2147 C CA . ILE A 1 270 ? -10.783 4.107 20.333 1.00 96.44 270 ILE A CA 1
ATOM 2148 C C . ILE A 1 270 ? -11.573 4.011 21.632 1.00 96.44 270 ILE A C 1
ATOM 2150 O O . ILE A 1 270 ? -11.163 3.336 22.584 1.00 96.44 270 ILE A O 1
ATOM 2154 N N . GLU A 1 271 ? -12.695 4.713 21.680 1.00 96.56 271 GLU A N 1
ATOM 2155 C CA . GLU A 1 271 ? -13.542 4.836 22.860 1.00 96.56 271 GLU A CA 1
ATOM 2156 C C . GLU A 1 271 ? -14.987 4.511 22.489 1.00 96.56 271 GLU A C 1
ATOM 2158 O O . GLU A 1 271 ? -15.482 4.965 21.462 1.00 96.56 271 GLU A O 1
ATOM 2163 N N . GLY A 1 272 ? -15.650 3.718 23.327 1.00 95.31 272 GLY A N 1
ATOM 2164 C CA . GLY A 1 272 ? -17.051 3.335 23.168 1.00 95.31 272 GLY A CA 1
ATOM 2165 C C . GLY A 1 272 ? -17.783 3.366 24.503 1.00 95.31 272 GLY A C 1
ATOM 2166 O O . GLY A 1 272 ? -17.161 3.370 25.570 1.00 95.31 272 GLY A O 1
ATOM 2167 N N . GLN A 1 273 ? -19.112 3.409 24.455 1.00 94.56 273 GLN A N 1
ATOM 2168 C CA . GLN A 1 273 ? -19.952 3.531 25.648 1.00 94.56 273 GLN A CA 1
ATOM 2169 C C . GLN A 1 273 ? -21.013 2.438 25.719 1.00 94.56 273 GLN A C 1
ATOM 2171 O O . GLN A 1 273 ? -21.668 2.129 24.725 1.00 94.56 273 GLN A O 1
ATOM 2176 N N . VAL A 1 274 ? -21.218 1.900 26.922 1.00 93.69 274 VAL A N 1
ATOM 2177 C CA . VAL A 1 274 ? -22.271 0.918 27.222 1.00 93.69 274 VAL A CA 1
ATOM 2178 C C . VAL A 1 274 ? -23.054 1.300 28.477 1.00 93.69 274 VAL A C 1
ATOM 2180 O O . VAL A 1 274 ? -22.570 2.066 29.313 1.00 93.69 274 VAL A O 1
ATOM 2183 N N . GLY A 1 275 ? -24.260 0.751 28.632 1.00 93.25 275 GLY A N 1
ATOM 2184 C CA . GLY A 1 275 ? -25.079 0.957 29.826 1.00 93.25 275 GLY A CA 1
ATOM 2185 C C . GLY A 1 275 ? -24.485 0.302 31.075 1.00 93.25 275 GLY A C 1
ATOM 2186 O O . GLY A 1 275 ? -23.907 -0.787 31.027 1.00 93.25 275 GLY A O 1
ATOM 2187 N N . SER A 1 276 ? -24.622 0.960 32.229 1.00 92.31 276 SER A N 1
ATOM 2188 C CA . SER A 1 276 ? -24.064 0.466 33.495 1.00 92.31 276 SER A CA 1
ATOM 2189 C C . SER A 1 276 ? -24.671 -0.843 33.999 1.00 92.31 276 SER A C 1
ATOM 2191 O O . SER A 1 276 ? -24.054 -1.546 34.792 1.00 92.31 276 SER A O 1
ATOM 2193 N N . ASP A 1 277 ? -25.884 -1.179 33.569 1.00 89.38 277 ASP A N 1
ATOM 2194 C CA . ASP A 1 277 ? -26.553 -2.446 33.884 1.00 89.38 277 ASP A CA 1
ATOM 2195 C C . ASP A 1 277 ? -25.770 -3.672 33.403 1.00 89.38 277 ASP A C 1
ATOM 2197 O O . ASP A 1 277 ? -25.866 -4.730 34.029 1.00 89.38 277 ASP A O 1
ATOM 2201 N N . MET A 1 278 ? -24.890 -3.508 32.408 1.00 89.56 278 MET A N 1
ATOM 2202 C CA . MET A 1 278 ? -23.925 -4.537 32.010 1.00 89.56 278 MET A CA 1
ATOM 2203 C C . MET A 1 278 ? -23.059 -5.025 33.188 1.00 89.56 278 MET A C 1
ATOM 2205 O O . MET A 1 278 ? -22.734 -6.211 33.244 1.00 89.56 278 MET A O 1
ATOM 2209 N N . MET A 1 279 ? -22.746 -4.155 34.166 1.00 85.81 279 MET A N 1
ATOM 2210 C CA . MET A 1 279 ? -21.991 -4.519 35.381 1.00 85.81 279 MET A CA 1
ATOM 2211 C C . MET A 1 279 ? -22.744 -5.470 36.301 1.00 85.81 279 MET A C 1
ATOM 2213 O O . MET A 1 279 ? -22.118 -6.303 36.961 1.00 85.81 279 MET A O 1
ATOM 2217 N N . TYR A 1 280 ? -24.063 -5.302 36.405 1.00 83.62 280 TYR A N 1
ATOM 2218 C CA . TYR A 1 280 ? -24.899 -6.118 37.285 1.00 83.62 280 TYR A CA 1
ATOM 2219 C C . TYR A 1 280 ? -25.189 -7.471 36.637 1.00 83.62 280 TYR A C 1
ATOM 2221 O O . TYR A 1 280 ? -25.155 -8.494 37.314 1.00 83.62 280 TYR A O 1
ATOM 2229 N N . ARG A 1 281 ? -25.346 -7.485 35.308 1.00 85.88 281 ARG A N 1
ATOM 2230 C CA . ARG A 1 281 ? -25.584 -8.694 34.508 1.00 85.88 281 ARG A CA 1
ATOM 2231 C C . ARG A 1 281 ? -24.340 -9.575 34.314 1.00 85.88 281 ARG A C 1
ATOM 2233 O O . ARG A 1 281 ? -24.466 -10.705 33.834 1.00 85.88 281 ARG A O 1
ATOM 2240 N N . LYS A 1 282 ? -23.149 -9.077 34.687 1.00 85.00 282 LYS A N 1
ATOM 2241 C CA . LYS A 1 282 ? -21.834 -9.740 34.545 1.00 85.00 282 LYS A CA 1
ATOM 2242 C C . LYS A 1 282 ? -21.599 -10.230 33.114 1.00 85.00 282 LYS A C 1
ATOM 2244 O O . LYS A 1 282 ? -21.313 -11.406 32.875 1.00 85.00 282 LYS A O 1
ATOM 2249 N N . CYS A 1 283 ? -21.802 -9.333 32.154 1.00 88.75 283 CYS A N 1
ATOM 2250 C CA . CYS A 1 283 ? -21.675 -9.658 30.739 1.00 88.75 283 CYS A CA 1
ATOM 2251 C C . CYS A 1 283 ? -20.203 -9.761 30.322 1.00 88.75 283 CYS A C 1
ATOM 2253 O O . CYS A 1 283 ? -19.367 -8.935 30.702 1.00 88.75 283 CYS A O 1
ATOM 2255 N N . LYS A 1 284 ? -19.895 -10.784 29.523 1.00 91.25 284 LYS A N 1
ATOM 2256 C CA . LYS A 1 284 ? -18.581 -11.019 28.926 1.00 91.25 284 LYS A CA 1
ATOM 2257 C C . LYS A 1 284 ? -18.598 -10.632 27.461 1.00 91.25 284 LYS A C 1
ATOM 2259 O O . LYS A 1 284 ? -19.503 -11.019 26.720 1.00 91.25 284 LYS A O 1
ATOM 2264 N N . PHE A 1 285 ? -17.552 -9.934 27.054 1.00 93.00 285 PHE A N 1
ATOM 2265 C CA . PHE A 1 285 ? -17.364 -9.453 25.698 1.00 93.00 285 PHE A CA 1
ATOM 2266 C C . PHE A 1 285 ? -16.068 -10.002 25.127 1.00 93.00 285 PHE A C 1
ATOM 2268 O O . PHE A 1 285 ? -15.065 -10.106 25.838 1.00 93.00 285 PHE A O 1
ATOM 2275 N N . ILE A 1 286 ? -16.109 -10.332 23.843 1.00 94.94 286 ILE A N 1
ATOM 2276 C CA . ILE A 1 286 ? -14.934 -10.606 23.025 1.00 94.94 286 ILE A CA 1
ATOM 2277 C C . ILE A 1 286 ? -14.702 -9.414 22.103 1.00 94.94 286 ILE A C 1
ATOM 2279 O O . ILE A 1 286 ? -15.665 -8.810 21.620 1.00 94.94 286 ILE A O 1
ATOM 2283 N N . TYR A 1 287 ? -13.441 -9.049 21.890 1.00 96.19 287 TYR A N 1
ATOM 2284 C CA . TYR A 1 287 ? -13.120 -7.875 21.091 1.00 96.19 287 TYR A CA 1
ATOM 2285 C C . TYR A 1 287 ? -11.815 -8.008 20.304 1.00 96.19 287 TYR A C 1
ATOM 2287 O O . TYR A 1 287 ? -10.867 -8.658 20.747 1.00 96.19 287 TYR A O 1
ATOM 2295 N N . SER A 1 288 ? -11.784 -7.370 19.137 1.00 97.19 288 SER A N 1
ATOM 2296 C CA . SER A 1 288 ? -10.628 -7.223 18.241 1.00 97.19 288 SER A CA 1
ATOM 2297 C C . SER A 1 288 ? -10.885 -6.056 17.285 1.00 97.19 288 SER A C 1
ATOM 2299 O O . SER A 1 288 ? -11.996 -5.526 17.242 1.00 97.19 288 SER A O 1
ATOM 2301 N N . ILE A 1 289 ? -9.896 -5.663 16.487 1.00 96.69 289 ILE A N 1
ATOM 2302 C CA . ILE A 1 289 ? -10.165 -4.832 15.307 1.00 96.69 289 ILE A CA 1
ATOM 2303 C C . ILE A 1 289 ? -10.928 -5.685 14.287 1.00 96.69 289 ILE A C 1
ATOM 2305 O O . ILE A 1 289 ? -10.636 -6.874 14.133 1.00 96.69 289 ILE A O 1
ATOM 2309 N N . GLN A 1 290 ? -11.936 -5.093 13.649 1.00 95.50 290 GLN A N 1
ATOM 2310 C CA . GLN A 1 290 ? -12.738 -5.728 12.602 1.00 95.50 290 GLN A CA 1
ATOM 2311 C C . GLN A 1 290 ? -12.460 -5.120 11.238 1.00 95.50 290 GLN A C 1
ATOM 2313 O O . GLN A 1 290 ? -12.367 -5.838 10.248 1.00 95.50 290 GLN A O 1
ATOM 2318 N N . GLU A 1 291 ? -12.367 -3.799 11.193 1.00 95.94 291 GLU A N 1
ATOM 2319 C CA . GLU A 1 291 ? -12.260 -3.040 9.961 1.00 95.94 291 GLU A CA 1
ATOM 2320 C C . GLU A 1 291 ? -11.394 -1.808 10.211 1.00 95.94 291 GLU A C 1
ATOM 2322 O O . GLU A 1 291 ? -11.389 -1.235 11.304 1.00 95.94 291 GLU A O 1
ATOM 2327 N N . VAL A 1 292 ? -10.632 -1.430 9.193 1.00 95.69 292 VAL A N 1
ATOM 2328 C CA . VAL A 1 292 ? -9.912 -0.164 9.141 1.00 95.69 292 VAL A CA 1
ATOM 2329 C C . VAL A 1 292 ? -10.273 0.547 7.844 1.00 95.69 292 VAL A C 1
ATOM 2331 O O . VAL A 1 292 ? -10.222 -0.050 6.769 1.00 95.69 292 VAL A O 1
ATOM 2334 N N . HIS A 1 293 ? -10.647 1.814 7.959 1.00 95.25 293 HIS A N 1
ATOM 2335 C CA . HIS A 1 293 ? -11.030 2.676 6.850 1.00 95.25 293 HIS A CA 1
ATOM 2336 C C . HIS A 1 293 ? -10.014 3.813 6.695 1.00 95.25 293 HIS A C 1
ATOM 2338 O O . HIS A 1 293 ? -9.532 4.345 7.693 1.00 95.25 293 HIS A O 1
ATOM 2344 N N . SER A 1 294 ? -9.665 4.155 5.455 1.00 94.88 294 SER A N 1
ATOM 2345 C CA . SER A 1 294 ? -8.870 5.341 5.116 1.00 94.88 294 SER A CA 1
ATOM 2346 C C . SER A 1 294 ? -9.786 6.424 4.561 1.00 94.88 294 SER A C 1
ATOM 2348 O O . SER A 1 294 ? -10.353 6.246 3.482 1.00 94.88 294 SER A O 1
ATOM 2350 N N . ASP A 1 295 ? -9.867 7.555 5.262 1.00 92.75 295 ASP A N 1
ATOM 2351 C CA . ASP A 1 295 ? -10.748 8.671 4.903 1.00 92.75 295 ASP A CA 1
ATOM 2352 C C . ASP A 1 295 ? -10.357 9.299 3.554 1.00 92.75 295 ASP A C 1
ATOM 2354 O O . ASP A 1 295 ? -11.211 9.641 2.736 1.00 92.75 295 ASP A O 1
ATOM 2358 N N . GLN A 1 296 ? -9.056 9.479 3.298 1.00 91.62 296 GLN A N 1
ATOM 2359 C CA . GLN A 1 296 ? -8.575 10.086 2.053 1.00 91.62 296 GLN A CA 1
ATOM 2360 C C . GLN A 1 296 ? -8.673 9.153 0.851 1.00 91.62 296 GLN A C 1
ATOM 2362 O O . GLN A 1 296 ? -8.913 9.633 -0.260 1.00 91.62 296 GLN A O 1
ATOM 2367 N N . CYS A 1 297 ? -8.441 7.852 1.042 1.00 91.06 297 CYS A N 1
ATOM 2368 C CA . CYS A 1 297 ? -8.518 6.893 -0.054 1.00 91.06 297 CYS A CA 1
ATOM 2369 C C . CYS A 1 297 ? -9.923 6.313 -0.257 1.00 91.06 297 CYS A C 1
ATOM 2371 O O . CYS A 1 297 ? -10.141 5.695 -1.297 1.00 91.06 297 CYS A O 1
ATOM 2373 N N . ASP A 1 298 ? -10.851 6.517 0.684 1.00 92.75 298 ASP A N 1
ATOM 2374 C CA . ASP A 1 298 ? -12.206 5.946 0.683 1.00 92.75 298 ASP A CA 1
ATOM 2375 C C . ASP A 1 298 ? -12.186 4.418 0.485 1.00 92.75 298 ASP A C 1
ATOM 2377 O O . ASP A 1 298 ? -12.887 3.840 -0.348 1.00 92.75 298 ASP A O 1
ATOM 2381 N N . ILE A 1 299 ? -11.296 3.750 1.226 1.00 92.94 299 ILE A N 1
ATOM 2382 C CA . ILE A 1 299 ? -11.138 2.293 1.192 1.00 92.94 299 ILE A CA 1
ATOM 2383 C C . ILE A 1 299 ? -11.218 1.713 2.595 1.00 92.94 299 ILE A C 1
ATOM 2385 O O . ILE A 1 299 ? -10.585 2.208 3.526 1.00 92.94 299 ILE A O 1
ATOM 2389 N N . SER A 1 300 ? -11.949 0.609 2.710 1.00 93.75 300 SER A N 1
ATOM 2390 C CA . SER A 1 300 ? -12.012 -0.209 3.916 1.00 93.75 300 SER A CA 1
ATOM 2391 C C . SER A 1 300 ? -11.322 -1.549 3.699 1.00 93.75 300 SER A C 1
ATOM 2393 O O . SER A 1 300 ? -11.480 -2.176 2.648 1.00 93.75 300 SER A O 1
ATOM 2395 N N . GLU A 1 301 ? -10.608 -2.015 4.718 1.00 94.81 301 GLU A N 1
ATOM 2396 C CA . GLU A 1 301 ? -10.051 -3.363 4.776 1.00 94.81 301 GLU A CA 1
ATOM 2397 C C . GLU A 1 301 ? -10.553 -4.088 6.026 1.00 94.81 301 GLU A C 1
ATOM 2399 O O . GLU A 1 301 ? -10.455 -3.587 7.150 1.00 94.81 301 GLU A O 1
ATOM 2404 N N . TYR A 1 302 ? -11.084 -5.295 5.825 1.00 95.19 302 TYR A N 1
ATOM 2405 C CA . TYR A 1 302 ? -11.506 -6.164 6.918 1.00 95.19 302 TYR A CA 1
ATOM 2406 C C . TYR A 1 302 ? -10.301 -6.887 7.509 1.00 95.19 302 TYR A C 1
ATOM 2408 O O . TYR A 1 302 ? -9.567 -7.591 6.817 1.00 95.19 302 TYR A O 1
ATOM 2416 N N . VAL A 1 303 ? -10.128 -6.762 8.819 1.00 93.38 303 VAL A N 1
ATOM 2417 C CA . VAL A 1 303 ? -9.009 -7.363 9.536 1.00 93.38 303 VAL A CA 1
ATOM 2418 C C . VAL A 1 303 ? -9.402 -8.758 10.020 1.00 93.38 303 VAL A C 1
ATOM 2420 O O . VAL A 1 303 ? -10.309 -8.940 10.834 1.00 93.38 303 VAL A O 1
ATOM 2423 N N . HIS A 1 304 ? -8.693 -9.774 9.533 1.00 91.00 304 HIS A N 1
ATOM 2424 C CA . HIS A 1 304 ? -8.925 -11.165 9.915 1.00 91.00 304 HIS A CA 1
ATOM 2425 C C . HIS A 1 304 ? -8.162 -11.531 11.196 1.00 91.00 304 HIS A C 1
ATOM 2427 O O . HIS A 1 304 ? -7.020 -11.990 11.148 1.00 91.00 304 HIS A O 1
ATOM 2433 N N . ALA A 1 305 ? -8.813 -11.352 12.346 1.00 91.69 305 ALA A N 1
ATOM 2434 C CA . ALA A 1 305 ? -8.286 -11.766 13.646 1.00 91.69 305 ALA A CA 1
ATOM 2435 C C . ALA A 1 305 ? -8.200 -13.300 13.781 1.00 91.69 305 ALA A C 1
ATOM 2437 O O . ALA A 1 305 ? -9.130 -14.030 13.420 1.00 91.69 305 ALA A O 1
ATOM 2438 N N . LYS A 1 306 ? -7.096 -13.798 14.347 1.00 93.00 306 LYS A N 1
ATOM 2439 C CA . LYS A 1 306 ? -6.931 -15.195 14.772 1.00 93.00 306 LYS A CA 1
ATOM 2440 C C . LYS A 1 306 ? -7.377 -15.366 16.224 1.00 93.00 306 LYS A C 1
ATOM 2442 O O . LYS A 1 306 ? -7.609 -14.402 16.947 1.00 93.00 306 LYS A O 1
ATOM 2447 N N . THR A 1 307 ? -7.503 -16.615 16.678 1.00 89.31 307 THR A N 1
ATOM 2448 C CA . THR A 1 307 ? -7.997 -16.932 18.030 1.00 89.31 307 THR A CA 1
ATOM 2449 C C . THR A 1 307 ? -7.197 -16.252 19.147 1.00 89.31 307 THR A C 1
ATOM 2451 O O . THR A 1 307 ? -7.773 -15.871 20.160 1.00 89.31 307 THR A O 1
ATOM 2454 N N . ASP A 1 308 ? -5.889 -16.084 18.965 1.00 91.94 308 ASP A N 1
ATOM 2455 C CA . ASP A 1 308 ? -4.975 -15.442 19.912 1.00 91.94 308 ASP A CA 1
ATOM 2456 C C . ASP A 1 308 ? -4.986 -13.907 19.855 1.00 91.94 308 ASP A C 1
ATOM 2458 O O . ASP A 1 308 ? -4.394 -13.262 20.721 1.00 91.94 308 ASP A O 1
ATOM 2462 N N . ASP A 1 309 ? -5.676 -13.318 18.878 1.00 93.19 309 ASP A N 1
ATOM 2463 C CA . ASP A 1 309 ? -5.807 -11.866 18.748 1.00 93.19 309 ASP A CA 1
ATOM 2464 C C . ASP A 1 309 ? -6.996 -11.303 19.532 1.00 93.19 309 ASP A C 1
ATOM 2466 O O . ASP A 1 309 ? -7.039 -10.106 19.831 1.00 93.19 309 ASP A O 1
ATOM 2470 N N . PHE A 1 310 ? -7.956 -12.160 19.888 1.00 94.31 310 PHE A N 1
ATOM 2471 C CA . PHE A 1 310 ? -9.140 -11.747 20.624 1.00 94.31 310 PHE A CA 1
ATOM 2472 C C . PHE A 1 310 ? -8.829 -11.457 22.090 1.00 94.31 310 PHE A C 1
ATOM 2474 O O . PHE A 1 310 ? -8.385 -12.318 22.855 1.00 94.31 310 PHE A O 1
ATOM 2481 N N . GLY A 1 311 ? -9.173 -10.246 22.513 1.00 93.88 311 GLY A N 1
ATOM 2482 C CA . GLY A 1 311 ? -9.293 -9.917 23.920 1.00 93.88 311 GLY A CA 1
ATOM 2483 C C . GLY A 1 311 ? -10.639 -10.370 24.478 1.00 93.88 311 GLY A C 1
ATOM 2484 O O . GLY A 1 311 ? -11.629 -10.495 23.755 1.00 93.88 311 GLY A O 1
ATOM 2485 N N . ASN A 1 312 ? -10.688 -10.593 25.789 1.00 93.00 312 ASN A N 1
ATOM 2486 C CA . ASN A 1 312 ? -11.941 -10.776 26.507 1.00 93.00 312 ASN A CA 1
ATOM 2487 C C . ASN A 1 312 ? -12.001 -9.840 27.709 1.00 93.00 312 ASN A C 1
ATOM 2489 O O . ASN A 1 312 ? -10.988 -9.559 28.350 1.00 93.00 312 ASN A O 1
ATOM 2493 N N . VAL A 1 313 ? -13.198 -9.345 28.002 1.00 91.44 313 VAL A N 1
ATOM 2494 C CA . VAL A 1 313 ? -13.442 -8.527 29.186 1.00 91.44 313 VAL A CA 1
ATOM 2495 C C . VAL A 1 313 ? -14.785 -8.876 29.800 1.00 91.44 313 VAL A C 1
ATOM 2497 O O . VAL A 1 313 ? -15.774 -9.083 29.100 1.00 91.44 313 VAL A O 1
ATOM 2500 N N . GLU A 1 314 ? -14.818 -8.946 31.126 1.00 90.38 314 GLU A N 1
ATOM 2501 C CA . GLU A 1 314 ? -16.052 -9.046 31.891 1.00 90.38 314 GLU A CA 1
ATOM 2502 C C . GLU A 1 314 ? -16.367 -7.677 32.480 1.00 90.38 314 GLU A C 1
ATOM 2504 O O . GLU A 1 314 ? -15.585 -7.126 33.253 1.00 90.38 314 GLU A O 1
ATOM 2509 N N . ILE A 1 315 ? -17.527 -7.131 32.138 1.00 85.19 315 ILE A N 1
ATOM 2510 C CA . ILE A 1 315 ? -18.001 -5.901 32.757 1.00 85.19 315 ILE A CA 1
ATOM 2511 C C . ILE A 1 315 ? -18.676 -6.297 34.067 1.00 85.19 315 ILE A C 1
ATOM 2513 O O . ILE A 1 315 ? -19.798 -6.797 34.070 1.00 85.19 315 ILE A O 1
ATOM 2517 N N . SER A 1 316 ? -17.987 -6.103 35.192 1.00 82.12 316 SER A N 1
ATOM 2518 C CA . SER A 1 316 ? -18.543 -6.379 36.518 1.00 82.12 316 SER A CA 1
ATOM 2519 C C . SER A 1 316 ? -18.198 -5.296 37.533 1.00 82.12 316 SER A C 1
ATOM 2521 O O . SER A 1 316 ? -17.152 -4.646 37.474 1.00 82.12 316 SER A O 1
ATOM 2523 N N . MET A 1 317 ? -19.094 -5.111 38.508 1.00 72.88 317 MET A N 1
ATOM 2524 C CA . MET A 1 317 ? -18.936 -4.106 39.564 1.00 72.88 317 MET A CA 1
ATOM 2525 C C . MET A 1 317 ? -17.617 -4.268 40.333 1.00 72.88 317 MET A C 1
ATOM 2527 O O . MET A 1 317 ? -16.967 -3.282 40.673 1.00 72.88 317 MET A O 1
ATOM 2531 N N . TYR A 1 318 ? -17.181 -5.512 40.550 1.00 65.69 318 TYR A N 1
ATOM 2532 C CA . TYR A 1 318 ? -15.937 -5.813 41.254 1.00 65.69 318 TYR A CA 1
ATOM 2533 C C . TYR A 1 318 ? -14.700 -5.315 40.495 1.00 65.69 318 TYR A C 1
ATOM 2535 O O . TYR A 1 318 ? -13.821 -4.712 41.106 1.00 65.69 318 TYR A O 1
ATOM 2543 N N . GLN A 1 319 ? -14.640 -5.491 39.170 1.00 60.88 319 GLN A N 1
ATOM 2544 C CA . GLN A 1 319 ? -13.485 -5.045 38.381 1.00 60.88 319 GLN A CA 1
ATOM 2545 C C . GLN A 1 319 ? -13.343 -3.519 38.348 1.00 60.88 319 GLN A C 1
ATOM 2547 O O . GLN A 1 319 ? -12.226 -3.002 38.418 1.00 60.88 319 GLN A O 1
ATOM 2552 N N . ILE A 1 320 ? -14.462 -2.792 38.303 1.00 60.41 320 ILE A N 1
ATOM 2553 C CA . ILE A 1 320 ? -14.441 -1.324 38.315 1.00 60.41 320 ILE A CA 1
ATOM 2554 C C . ILE A 1 320 ? -14.014 -0.803 39.695 1.00 60.41 320 ILE A C 1
ATOM 2556 O O . ILE A 1 320 ? -13.167 0.085 39.787 1.00 60.41 320 ILE A O 1
ATOM 2560 N N . VAL A 1 321 ? -14.523 -1.400 40.777 1.00 61.19 321 VAL A N 1
ATOM 2561 C CA . VAL A 1 321 ? -14.191 -0.989 42.152 1.00 61.19 321 VAL A CA 1
ATOM 2562 C C . VAL A 1 321 ? -12.744 -1.339 42.530 1.00 61.19 321 VAL A C 1
ATOM 2564 O O . VAL A 1 321 ? -12.083 -0.531 43.180 1.00 61.19 321 VAL A O 1
ATOM 2567 N N . GLN A 1 322 ? -12.203 -2.481 42.088 1.00 55.34 322 GLN A N 1
ATOM 2568 C CA . GLN A 1 322 ? -10.805 -2.863 42.352 1.00 55.34 322 GLN A CA 1
ATOM 2569 C C . GLN A 1 322 ? -9.794 -1.868 41.756 1.00 55.34 322 GLN A C 1
ATOM 2571 O O . GLN A 1 322 ? -8.828 -1.512 42.428 1.00 55.34 322 GLN A O 1
ATOM 2576 N N . LYS A 1 323 ? -10.039 -1.339 40.546 1.00 55.22 323 LYS A N 1
ATOM 2577 C CA . LYS A 1 323 ? -9.183 -0.292 39.950 1.00 55.22 323 LYS A CA 1
ATOM 2578 C C . LYS A 1 323 ? -9.237 1.032 40.724 1.00 55.22 323 LYS A C 1
ATOM 2580 O O . LYS A 1 323 ? -8.220 1.715 40.848 1.00 55.22 323 LYS A O 1
ATOM 2585 N N . VAL A 1 324 ? -10.401 1.393 41.269 1.00 57.38 324 VAL A N 1
ATOM 2586 C CA . VAL A 1 324 ? -10.554 2.593 42.112 1.00 57.38 324 VAL A CA 1
ATOM 2587 C C . VAL A 1 324 ? -9.827 2.413 43.447 1.00 57.38 324 VAL A C 1
ATOM 2589 O O . VAL A 1 324 ? -9.113 3.317 43.880 1.00 57.38 324 VAL A O 1
ATOM 2592 N N . LEU A 1 325 ? -9.939 1.236 44.068 1.00 53.09 325 LEU A N 1
ATOM 2593 C CA . LEU A 1 325 ? -9.247 0.915 45.318 1.00 53.09 325 LEU A CA 1
ATOM 2594 C C . LEU A 1 325 ? -7.722 0.892 45.146 1.00 53.09 325 LEU A C 1
ATOM 2596 O O . LEU A 1 325 ? -7.028 1.479 45.972 1.00 53.09 325 LEU A O 1
ATOM 2600 N N . SER A 1 326 ? -7.190 0.331 44.053 1.00 53.19 326 SER A N 1
ATOM 2601 C CA . SER A 1 326 ? -5.738 0.334 43.801 1.00 53.19 326 SER A CA 1
ATOM 2602 C C . SER A 1 326 ? -5.166 1.743 43.604 1.00 53.19 326 SER A C 1
ATOM 2604 O O . SER A 1 326 ? -4.050 2.031 44.034 1.00 53.19 326 SER A O 1
ATOM 2606 N N . LEU A 1 327 ? -5.934 2.649 42.986 1.00 56.84 327 LEU A N 1
ATOM 2607 C CA . LEU A 1 327 ? -5.548 4.059 42.874 1.00 56.84 327 LEU A CA 1
ATOM 2608 C C . LEU A 1 327 ? -5.596 4.754 44.240 1.00 56.84 327 LEU A C 1
ATOM 2610 O O . LEU A 1 327 ? -4.688 5.513 44.574 1.00 56.84 327 LEU A O 1
ATOM 2614 N N . PHE A 1 328 ? -6.613 4.466 45.054 1.00 59.16 328 PHE A N 1
ATOM 2615 C CA . PHE A 1 328 ? -6.736 5.022 46.400 1.00 59.16 328 PHE A CA 1
ATOM 2616 C C . PHE A 1 328 ? -5.585 4.575 47.318 1.00 59.16 328 PHE A C 1
ATOM 2618 O O . PHE A 1 328 ? -5.024 5.395 48.046 1.00 59.16 328 PHE A O 1
ATOM 2625 N N . GLU A 1 329 ? -5.163 3.310 47.235 1.00 58.81 329 GLU A N 1
ATOM 2626 C CA . GLU A 1 329 ? -3.985 2.806 47.952 1.00 58.81 329 GLU A CA 1
ATOM 2627 C C . GLU A 1 329 ? -2.682 3.471 47.487 1.00 58.81 329 GLU A C 1
ATOM 2629 O O . GLU A 1 329 ? -1.850 3.833 48.321 1.00 58.81 329 GLU A O 1
ATOM 2634 N N . PHE A 1 330 ? -2.522 3.724 46.184 1.00 64.88 330 PHE A N 1
ATOM 2635 C CA . PHE A 1 330 ? -1.372 4.460 45.652 1.00 64.88 330 PHE A CA 1
ATOM 2636 C C . PHE A 1 330 ? -1.314 5.907 46.173 1.00 64.88 330 PHE A C 1
ATOM 2638 O O . PHE A 1 330 ? -0.264 6.363 46.637 1.00 64.88 330 PHE A O 1
ATOM 2645 N N . PHE A 1 331 ? -2.446 6.620 46.188 1.00 64.75 331 PHE A N 1
ATOM 2646 C CA . PHE A 1 331 ? -2.526 7.972 46.755 1.00 64.75 331 PHE A CA 1
ATOM 2647 C C . PHE A 1 331 ? -2.274 7.993 48.269 1.00 64.75 331 PHE A C 1
ATOM 2649 O O . PHE A 1 331 ? -1.570 8.879 48.760 1.00 64.75 331 PHE A O 1
ATOM 2656 N N . LEU A 1 332 ? -2.771 7.001 49.014 1.00 64.94 332 LEU A N 1
ATOM 2657 C CA . LEU A 1 332 ? -2.461 6.837 50.438 1.00 64.94 332 LEU A CA 1
ATOM 2658 C C . LEU A 1 332 ? -0.968 6.573 50.674 1.00 64.94 332 LEU A C 1
ATOM 2660 O O . LEU A 1 332 ? -0.398 7.069 51.652 1.00 64.94 332 LEU A O 1
ATOM 2664 N N . HIS A 1 333 ? -0.315 5.827 49.781 1.00 61.59 333 HIS A N 1
ATOM 2665 C CA . HIS A 1 333 ? 1.114 5.563 49.881 1.00 61.59 333 HIS A CA 1
ATOM 2666 C C . HIS A 1 333 ? 1.953 6.822 49.611 1.00 61.59 333 HIS A C 1
ATOM 2668 O O . HIS A 1 333 ? 2.875 7.110 50.379 1.00 61.59 333 HIS A O 1
ATOM 2674 N N . LEU A 1 334 ? 1.588 7.621 48.602 1.00 65.19 334 LEU A N 1
ATOM 2675 C CA . LEU A 1 334 ? 2.218 8.916 48.316 1.00 65.19 334 LEU A CA 1
ATOM 2676 C C . LEU A 1 334 ? 2.018 9.930 49.452 1.00 65.19 334 LEU A C 1
ATOM 2678 O O . LEU A 1 334 ? 2.961 10.628 49.832 1.00 65.19 334 LEU A O 1
ATOM 2682 N N . ALA A 1 335 ? 0.826 9.972 50.054 1.00 64.94 335 ALA A N 1
ATOM 2683 C CA . ALA A 1 335 ? 0.547 10.821 51.212 1.00 64.94 335 ALA A CA 1
ATOM 2684 C C . ALA A 1 335 ? 1.410 10.442 52.433 1.00 64.94 335 ALA A C 1
ATOM 2686 O O . ALA A 1 335 ? 1.925 11.326 53.122 1.00 64.94 335 ALA A O 1
ATOM 2687 N N . LYS A 1 336 ? 1.643 9.141 52.670 1.00 64.06 336 LYS A N 1
ATOM 2688 C CA . LYS A 1 336 ? 2.567 8.663 53.716 1.00 64.06 336 LYS A CA 1
ATOM 2689 C C . LYS A 1 336 ? 4.027 9.021 53.423 1.00 64.06 336 LYS A C 1
ATOM 2691 O O . LYS A 1 336 ? 4.737 9.430 54.338 1.00 64.06 336 LYS A O 1
ATOM 2696 N N . CYS A 1 337 ? 4.476 8.932 52.170 1.00 57.69 337 CYS A N 1
ATOM 2697 C CA . CYS A 1 337 ? 5.842 9.318 51.796 1.00 57.69 337 CYS A CA 1
ATOM 2698 C C . CYS A 1 337 ? 6.078 10.834 51.925 1.00 57.69 337 CYS A C 1
ATOM 2700 O O . CYS A 1 337 ? 7.129 11.251 52.410 1.00 57.69 337 CYS A O 1
ATOM 2702 N N . SER A 1 338 ? 5.084 11.670 51.604 1.00 53.62 338 SER A N 1
ATOM 2703 C CA . SER A 1 338 ? 5.177 13.125 51.799 1.00 53.62 338 SER A CA 1
ATOM 2704 C C . SER A 1 338 ? 5.221 13.542 53.275 1.00 53.62 338 SER A C 1
ATOM 2706 O O . SER A 1 338 ? 5.747 14.613 53.582 1.00 53.62 338 SER A O 1
ATOM 2708 N N . SER A 1 339 ? 4.680 12.735 54.194 1.00 52.81 339 SER A N 1
ATOM 2709 C CA . SER A 1 339 ? 4.699 13.044 55.629 1.00 52.81 339 SER A CA 1
ATOM 2710 C C . SER A 1 339 ? 6.011 12.641 56.315 1.00 52.81 339 SER A C 1
ATOM 2712 O O . SER A 1 339 ? 6.275 13.115 57.418 1.00 52.81 339 SER A O 1
ATOM 2714 N N . GLN A 1 340 ? 6.829 11.786 55.693 1.00 54.72 340 GLN A N 1
ATOM 2715 C CA . GLN A 1 340 ? 8.116 11.345 56.247 1.00 54.72 340 GLN A CA 1
ATOM 2716 C C . GLN A 1 340 ? 9.313 12.193 55.783 1.00 54.72 340 GLN A C 1
ATOM 2718 O O . GLN A 1 340 ? 10.370 12.117 56.397 1.00 54.72 340 GLN A O 1
ATOM 2723 N N . GLY A 1 341 ? 9.142 13.055 54.773 1.00 48.91 341 GLY A N 1
ATOM 2724 C CA . GLY A 1 341 ? 10.162 14.012 54.308 1.00 48.91 341 GLY A CA 1
ATOM 2725 C C . GLY A 1 341 ? 10.180 15.368 55.033 1.00 48.91 341 GLY A C 1
ATOM 2726 O O . GLY A 1 341 ? 10.914 16.263 54.628 1.00 48.91 341 GLY A O 1
ATOM 2727 N N . LYS A 1 342 ? 9.363 15.549 56.080 1.00 48.44 342 LYS A N 1
ATOM 2728 C CA . LYS A 1 342 ? 9.391 16.720 56.973 1.00 48.44 342 LYS A CA 1
ATOM 2729 C C . LYS A 1 342 ? 9.795 16.288 58.384 1.00 48.44 342 LYS A C 1
ATOM 2731 O O . LYS A 1 342 ? 8.958 16.268 59.286 1.00 48.44 342 LYS A O 1
ATOM 2736 N N . LYS A 1 343 ? 11.057 15.917 58.566 1.00 41.88 343 LYS A N 1
ATOM 2737 C CA . LYS A 1 343 ? 11.738 15.922 59.865 1.00 41.88 343 LYS A CA 1
ATOM 2738 C C . LYS A 1 343 ? 13.181 16.338 59.680 1.00 41.88 343 LYS A C 1
ATOM 2740 O O . LYS A 1 343 ? 13.785 15.858 58.697 1.00 41.88 343 LYS A O 1
#